Protein AF-A0A4R6GBK1-F1 (afdb_monomer_lite)

Structure (mmCIF, N/CA/C/O backbone):
data_AF-A0A4R6GBK1-F1
#
_entry.id   AF-A0A4R6GBK1-F1
#
loop_
_atom_site.group_PDB
_atom_site.id
_atom_site.type_symbol
_atom_site.label_atom_id
_atom_site.label_alt_id
_atom_site.label_comp_id
_atom_site.label_asym_id
_atom_site.label_entity_id
_atom_site.label_seq_id
_atom_site.pdbx_PDB_ins_code
_atom_site.Cartn_x
_atom_site.Cartn_y
_atom_site.Cartn_z
_atom_site.occupancy
_atom_site.B_iso_or_equiv
_atom_site.auth_seq_id
_atom_site.auth_comp_id
_atom_site.auth_asym_id
_atom_site.auth_atom_id
_atom_site.pdbx_PDB_model_num
ATOM 1 N N . MET A 1 1 ? 28.448 9.372 -4.256 1.00 44.72 1 MET A N 1
ATOM 2 C CA . MET A 1 1 ? 27.274 8.531 -4.580 1.00 44.72 1 MET A CA 1
ATOM 3 C C . MET A 1 1 ? 26.483 9.246 -5.662 1.00 44.72 1 MET A C 1
ATOM 5 O O . MET A 1 1 ? 26.195 10.418 -5.476 1.00 44.72 1 MET A O 1
ATOM 9 N N . SER A 1 2 ? 26.206 8.599 -6.796 1.00 53.44 2 SER A N 1
ATOM 10 C CA . SER A 1 2 ? 25.347 9.173 -7.843 1.00 53.44 2 SER A CA 1
ATOM 11 C C . SER A 1 2 ? 23.887 8.947 -7.447 1.00 53.44 2 SER A C 1
ATOM 13 O O . SER A 1 2 ? 23.497 7.805 -7.201 1.00 53.44 2 SER A O 1
ATOM 15 N N . PHE A 1 3 ? 23.102 10.020 -7.334 1.00 64.06 3 PHE A N 1
ATOM 16 C CA . PHE A 1 3 ? 21.658 9.932 -7.127 1.00 64.06 3 PHE A CA 1
ATOM 17 C C . PHE A 1 3 ? 20.997 9.769 -8.495 1.00 64.06 3 PHE A C 1
ATOM 19 O O . PHE A 1 3 ? 21.011 10.711 -9.285 1.00 64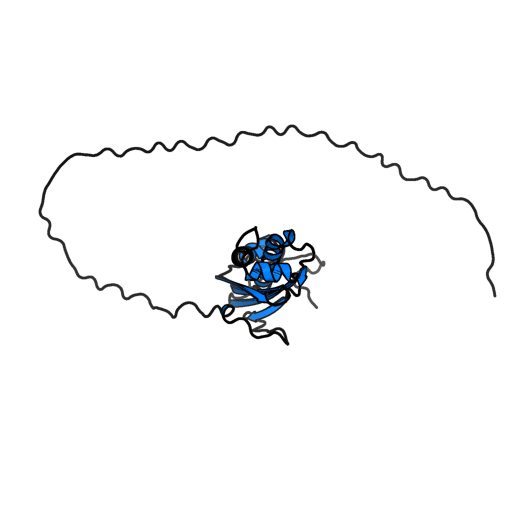.06 3 PHE A O 1
ATOM 26 N N . PRO A 1 4 ? 20.418 8.602 -8.815 1.00 66.44 4 PRO A N 1
ATOM 27 C CA . PRO A 1 4 ? 19.969 8.324 -10.176 1.00 66.44 4 PRO A CA 1
ATOM 28 C C . PRO A 1 4 ? 18.814 9.240 -10.620 1.00 66.44 4 PRO A C 1
ATOM 30 O O . PRO A 1 4 ? 18.644 9.464 -11.815 1.00 66.44 4 PRO A O 1
ATOM 33 N N . HIS A 1 5 ? 18.072 9.820 -9.673 1.00 73.00 5 HIS A N 1
ATOM 34 C CA . HIS A 1 5 ? 16.973 10.753 -9.934 1.00 73.00 5 HIS A CA 1
ATOM 35 C C . HIS A 1 5 ? 17.392 12.219 -10.067 1.00 73.00 5 HIS A C 1
ATOM 37 O O . HIS A 1 5 ? 16.520 13.067 -10.222 1.00 73.00 5 HIS A O 1
ATOM 43 N N . LEU A 1 6 ? 18.689 12.530 -10.011 1.00 72.94 6 LEU A N 1
ATOM 44 C CA . LEU A 1 6 ? 19.205 13.869 -10.281 1.00 72.94 6 LEU A CA 1
ATOM 45 C C . LEU A 1 6 ? 20.001 13.870 -11.594 1.00 72.94 6 LEU A C 1
ATOM 47 O O . LEU A 1 6 ? 20.642 12.874 -11.953 1.00 72.94 6 LEU A O 1
ATOM 51 N N . ASP A 1 7 ? 19.913 14.957 -12.353 1.00 74.75 7 ASP A N 1
ATOM 52 C CA . ASP A 1 7 ? 20.865 15.257 -13.424 1.00 74.75 7 ASP A CA 1
ATOM 53 C C . ASP A 1 7 ? 22.148 15.897 -12.864 1.00 74.75 7 ASP A C 1
ATOM 55 O O . ASP A 1 7 ? 22.260 16.163 -11.664 1.00 74.75 7 ASP A O 1
ATOM 59 N N . ASP A 1 8 ? 23.120 16.158 -13.739 1.00 76.81 8 ASP A N 1
ATOM 60 C CA . ASP A 1 8 ? 24.415 16.743 -13.362 1.00 76.81 8 ASP A CA 1
ATOM 61 C C . ASP A 1 8 ? 24.294 18.187 -12.832 1.00 76.81 8 ASP A C 1
ATOM 63 O O . ASP A 1 8 ? 25.230 18.713 -12.234 1.00 76.81 8 ASP A O 1
ATOM 67 N N . SER A 1 9 ? 23.128 18.820 -13.010 1.00 80.31 9 SER A N 1
ATOM 68 C CA . SER A 1 9 ? 22.777 20.130 -12.454 1.00 80.31 9 SER A CA 1
ATOM 69 C C . SER A 1 9 ? 21.932 20.051 -11.175 1.00 80.31 9 SER A C 1
ATOM 71 O O . SER A 1 9 ? 21.528 21.084 -10.643 1.00 80.31 9 SER A O 1
ATOM 73 N N . GLY A 1 10 ? 21.661 18.842 -10.667 1.00 81.56 10 GLY A N 1
ATOM 74 C CA . GLY A 1 10 ? 20.855 18.608 -9.469 1.00 81.56 10 GLY A CA 1
ATOM 75 C C . GLY A 1 10 ? 19.342 18.687 -9.689 1.00 81.56 10 GLY A C 1
ATOM 76 O O . GLY A 1 10 ? 18.598 18.758 -8.711 1.00 81.56 10 GLY A O 1
ATOM 77 N N . ARG A 1 11 ? 18.853 18.678 -10.937 1.00 84.94 11 ARG A N 1
ATOM 78 C CA . ARG A 1 11 ? 17.410 18.679 -11.229 1.00 84.94 11 ARG A CA 1
ATOM 79 C C . ARG A 1 11 ? 16.841 17.270 -11.214 1.00 84.94 11 ARG A C 1
ATOM 81 O O . ARG A 1 11 ? 17.488 16.321 -11.649 1.00 84.94 11 ARG A O 1
ATOM 88 N N . ALA A 1 12 ? 15.597 17.154 -10.756 1.00 87.38 12 ALA A N 1
ATOM 89 C CA . ALA A 1 12 ? 14.859 15.901 -10.768 1.00 87.38 12 ALA A CA 1
ATOM 90 C C . ALA A 1 12 ? 14.690 15.368 -12.198 1.00 87.38 12 ALA A C 1
ATOM 92 O O . ALA A 1 12 ? 14.247 16.086 -13.093 1.00 87.38 12 ALA A O 1
ATOM 93 N N . ARG A 1 13 ? 14.991 14.085 -12.393 1.00 89.38 13 ARG A N 1
ATOM 94 C CA . ARG A 1 13 ? 14.739 13.363 -13.639 1.00 89.38 13 ARG A CA 1
ATOM 95 C C . ARG A 1 13 ? 14.280 11.938 -13.367 1.00 89.38 13 ARG A C 1
ATOM 97 O O . ARG A 1 13 ? 14.702 11.289 -12.406 1.00 89.38 13 ARG A O 1
ATOM 104 N N . MET A 1 14 ? 13.451 11.419 -14.262 1.00 91.81 14 MET A N 1
ATOM 105 C CA . MET A 1 14 ? 13.179 9.988 -14.321 1.00 91.81 14 MET A CA 1
ATOM 106 C C . MET A 1 14 ? 14.389 9.280 -14.949 1.00 91.81 14 MET A C 1
ATOM 108 O O . MET A 1 14 ? 14.980 9.760 -15.917 1.00 91.81 14 MET A O 1
ATOM 112 N N . VAL A 1 15 ? 14.800 8.151 -14.375 1.00 91.31 15 VAL A N 1
ATOM 113 C CA . VAL A 1 15 ? 15.958 7.387 -14.864 1.00 91.31 15 VAL A CA 1
ATOM 114 C C . VAL A 1 15 ? 15.607 6.736 -16.198 1.00 91.31 15 VAL A C 1
ATOM 116 O O . VAL A 1 15 ? 14.636 5.989 -16.256 1.00 91.31 15 VAL A O 1
ATOM 119 N N . ASP A 1 16 ? 16.407 6.923 -17.248 1.00 91.75 16 ASP A N 1
ATOM 120 C CA . ASP A 1 16 ? 16.227 6.143 -18.476 1.00 91.75 16 ASP A CA 1
ATOM 121 C C . ASP A 1 16 ? 16.592 4.668 -18.229 1.00 91.75 16 ASP A C 1
ATOM 123 O O . ASP A 1 16 ? 17.696 4.328 -17.788 1.00 91.75 16 ASP A O 1
ATOM 127 N N . VAL A 1 17 ? 15.631 3.781 -18.477 1.00 93.69 17 VAL A N 1
ATOM 128 C CA . VAL A 1 17 ? 15.772 2.330 -18.322 1.00 93.69 17 VAL A CA 1
ATOM 129 C C . VAL A 1 17 ? 15.699 1.581 -19.651 1.00 93.69 17 VAL A C 1
ATOM 131 O O . VAL A 1 17 ? 15.746 0.355 -19.629 1.00 93.69 17 VAL A O 1
ATOM 134 N N . THR A 1 18 ? 15.648 2.277 -20.791 1.00 94.12 18 THR A N 1
ATOM 135 C CA . THR A 1 18 ? 15.418 1.708 -22.134 1.00 94.12 18 THR A CA 1
ATOM 136 C C . THR A 1 18 ? 16.373 0.563 -22.469 1.00 94.12 18 THR A C 1
ATOM 138 O O . THR A 1 18 ? 15.939 -0.490 -22.932 1.00 94.12 18 THR A O 1
ATOM 141 N N . ALA A 1 19 ? 17.664 0.725 -22.163 1.00 93.81 19 ALA A N 1
ATOM 142 C CA . ALA A 1 19 ? 18.698 -0.274 -22.442 1.00 93.81 19 ALA A CA 1
ATOM 143 C C . ALA A 1 19 ? 18.699 -1.479 -21.478 1.00 93.81 19 ALA A C 1
ATOM 145 O O . ALA A 1 19 ? 19.463 -2.425 -21.673 1.00 93.81 19 ALA A O 1
ATOM 146 N N . LYS A 1 20 ? 17.891 -1.464 -20.406 1.00 92.25 20 LYS A N 1
ATOM 147 C CA . LYS A 1 20 ? 17.802 -2.594 -19.471 1.00 92.25 20 LYS A CA 1
ATOM 148 C C . LYS A 1 20 ? 16.860 -3.659 -20.049 1.00 92.25 20 LYS A C 1
ATOM 150 O O . LYS A 1 20 ? 15.758 -3.309 -20.472 1.00 92.25 20 LYS A O 1
ATOM 155 N N . PRO A 1 21 ? 17.230 -4.951 -20.027 1.00 92.81 21 PRO A N 1
ATOM 156 C CA . PRO A 1 21 ? 16.313 -6.010 -20.432 1.00 92.81 21 PRO A CA 1
ATOM 157 C C . PRO A 1 21 ? 15.156 -6.145 -19.420 1.00 92.81 21 PRO A C 1
ATOM 159 O O . PRO A 1 21 ? 15.394 -6.020 -18.209 1.00 92.81 21 PRO A O 1
ATOM 162 N N . PRO A 1 22 ? 13.918 -6.414 -19.878 1.00 95.31 22 PRO A N 1
ATOM 163 C CA . PRO A 1 22 ? 12.822 -6.807 -18.999 1.00 95.31 22 PRO A CA 1
ATOM 164 C C . PRO A 1 22 ? 13.136 -8.117 -18.273 1.00 95.31 22 PRO A C 1
ATOM 166 O O . PRO A 1 22 ? 13.664 -9.054 -18.870 1.00 95.31 22 PRO A O 1
ATOM 169 N N . THR A 1 23 ? 12.801 -8.195 -16.988 1.00 95.44 23 THR A N 1
ATOM 170 C CA . THR A 1 23 ? 12.941 -9.411 -16.176 1.00 95.44 23 THR A CA 1
ATOM 171 C C . THR A 1 23 ? 11.768 -9.548 -15.216 1.00 95.44 23 THR A C 1
ATOM 173 O O . THR A 1 23 ? 11.139 -8.551 -14.858 1.00 95.44 23 THR A O 1
ATOM 176 N N . VAL A 1 24 ? 11.477 -10.777 -14.773 1.00 95.75 24 VAL A N 1
ATOM 177 C CA . VAL A 1 24 ? 10.511 -11.004 -13.689 1.00 95.75 24 VAL A CA 1
ATOM 178 C C . VAL A 1 24 ? 11.039 -10.362 -12.414 1.00 95.75 24 VAL A C 1
ATOM 180 O O . VAL A 1 24 ? 12.200 -10.558 -12.042 1.00 95.75 24 VAL A O 1
ATOM 183 N N . ARG A 1 25 ? 10.183 -9.579 -11.762 1.00 96.19 25 ARG A N 1
ATOM 184 C CA . ARG A 1 25 ? 10.499 -8.841 -10.541 1.00 96.19 25 ARG A CA 1
ATOM 185 C C . ARG A 1 25 ? 9.361 -8.960 -9.552 1.00 96.19 25 ARG A C 1
ATOM 187 O O . ARG A 1 25 ? 8.196 -9.054 -9.947 1.00 96.19 25 ARG A O 1
ATOM 194 N N . ALA A 1 26 ? 9.713 -8.933 -8.277 1.00 96.44 26 ALA A N 1
ATOM 195 C CA . ALA A 1 26 ? 8.757 -8.904 -7.187 1.00 96.44 26 ALA A CA 1
ATOM 196 C C . ALA A 1 26 ? 9.244 -7.968 -6.083 1.00 96.44 26 ALA A C 1
ATOM 198 O O . ALA A 1 26 ? 10.449 -7.825 -5.875 1.00 96.44 26 ALA A O 1
ATOM 199 N N . ALA A 1 27 ? 8.312 -7.362 -5.362 1.00 96.75 27 ALA A N 1
ATOM 200 C CA . ALA A 1 27 ? 8.593 -6.649 -4.126 1.00 96.75 27 ALA A CA 1
ATOM 201 C C . ALA A 1 27 ? 7.497 -6.944 -3.107 1.00 96.75 27 ALA A C 1
ATOM 203 O O . ALA A 1 27 ? 6.325 -7.020 -3.469 1.00 96.75 27 ALA A O 1
ATOM 204 N N . THR A 1 28 ? 7.893 -7.101 -1.846 1.00 97.25 28 THR A N 1
ATOM 205 C CA . THR A 1 28 ? 6.986 -7.253 -0.707 1.00 97.25 28 THR A CA 1
ATOM 206 C C . THR A 1 28 ? 7.211 -6.110 0.269 1.00 97.25 28 THR A C 1
ATOM 208 O O . THR A 1 28 ? 8.356 -5.778 0.594 1.00 97.25 28 THR A O 1
ATOM 211 N N . ALA A 1 29 ? 6.121 -5.506 0.725 1.00 98.06 29 ALA A N 1
ATOM 212 C CA . ALA A 1 29 ? 6.109 -4.468 1.740 1.00 98.06 29 ALA A CA 1
ATOM 213 C C . ALA A 1 29 ? 5.198 -4.867 2.901 1.00 98.06 29 ALA A C 1
ATOM 215 O O . ALA A 1 29 ? 4.212 -5.574 2.708 1.00 98.06 29 ALA A O 1
ATOM 216 N N . ARG A 1 30 ? 5.513 -4.364 4.095 1.00 98.19 30 ARG A N 1
ATOM 217 C CA . ARG A 1 30 ? 4.683 -4.493 5.294 1.00 98.19 30 ARG A CA 1
ATOM 218 C C . ARG A 1 30 ? 4.388 -3.143 5.909 1.00 98.19 30 ARG A C 1
ATOM 220 O O . ARG A 1 30 ? 5.179 -2.213 5.760 1.00 98.19 30 ARG A O 1
ATOM 227 N N . GLY A 1 31 ? 3.283 -3.068 6.634 1.00 98.25 31 GLY A N 1
ATOM 228 C CA . GLY A 1 31 ? 2.894 -1.930 7.455 1.00 98.25 31 GLY A CA 1
ATOM 229 C C . GLY A 1 31 ? 1.981 -2.374 8.588 1.00 98.25 31 GLY A C 1
ATOM 230 O O . GLY A 1 31 ? 1.543 -3.523 8.636 1.00 98.25 31 GLY A O 1
ATOM 231 N N . PHE A 1 32 ? 1.714 -1.461 9.510 1.00 98.69 32 PHE A N 1
ATOM 232 C CA . PHE A 1 32 ? 0.847 -1.712 10.649 1.00 98.69 32 PHE A CA 1
ATOM 233 C C . PHE A 1 32 ? -0.089 -0.528 10.868 1.00 98.69 32 PHE A C 1
ATOM 235 O O . PHE A 1 32 ? 0.319 0.621 10.706 1.00 98.69 32 PHE A O 1
ATOM 242 N N . VAL A 1 33 ? -1.335 -0.798 11.243 1.00 98.75 33 VAL A N 1
ATOM 243 C CA . VAL A 1 33 ? -2.278 0.228 11.695 1.00 98.75 33 VAL A CA 1
ATOM 244 C C . VAL A 1 33 ? -2.555 -0.002 13.168 1.00 98.75 33 VAL A C 1
ATOM 246 O O . VAL A 1 33 ? -3.178 -0.997 13.528 1.00 98.75 33 VAL A O 1
ATOM 249 N N . ARG A 1 34 ? -2.078 0.912 14.014 1.00 98.69 34 ARG A N 1
ATOM 250 C CA . ARG A 1 34 ? -2.290 0.892 15.461 1.00 98.69 34 ARG A CA 1
ATOM 251 C C . ARG A 1 34 ? -3.710 1.313 15.772 1.00 98.69 34 ARG A C 1
ATOM 253 O O . ARG A 1 34 ? -4.133 2.391 15.364 1.00 98.69 34 ARG A O 1
ATOM 260 N N . CYS A 1 35 ? -4.406 0.481 16.534 1.00 97.94 35 CYS A N 1
ATOM 261 C CA . CYS A 1 35 ? -5.796 0.696 16.912 1.00 97.94 35 CYS A CA 1
ATOM 262 C C . CYS A 1 35 ? -5.974 0.531 18.424 1.00 97.94 35 CYS A C 1
ATOM 264 O O . CYS A 1 35 ? -5.258 -0.249 19.060 1.00 97.94 35 CYS A O 1
ATOM 266 N N . SER A 1 36 ? -6.968 1.216 18.991 1.00 97.94 36 SER A N 1
ATOM 267 C CA . SER A 1 36 ? -7.425 0.943 20.353 1.00 97.94 36 SER A CA 1
ATOM 268 C C . SER A 1 36 ? -7.989 -0.485 20.497 1.00 97.94 36 SER A C 1
ATOM 270 O O . SER A 1 36 ? -8.426 -1.082 19.505 1.00 97.94 36 SER A O 1
ATOM 272 N N . PRO A 1 37 ? -8.034 -1.043 21.724 1.00 97.81 37 PRO A N 1
ATOM 273 C CA . PRO A 1 37 ? -8.677 -2.333 21.980 1.00 97.81 37 PRO A CA 1
ATOM 274 C C . PRO A 1 37 ? -10.131 -2.399 21.492 1.00 97.81 37 PRO A C 1
ATOM 276 O O . PRO A 1 37 ? -10.535 -3.422 20.947 1.00 97.81 37 PRO A O 1
ATOM 279 N N . ASP A 1 38 ? -10.882 -1.302 21.611 1.00 97.44 38 ASP A N 1
ATOM 280 C CA . ASP A 1 38 ? -12.280 -1.224 21.167 1.00 97.44 38 ASP A CA 1
ATOM 281 C C . ASP A 1 38 ? -12.403 -1.349 19.644 1.00 97.44 38 ASP A C 1
ATOM 283 O O . ASP A 1 38 ? -13.270 -2.063 19.142 1.00 97.44 38 ASP A O 1
ATOM 287 N N . VAL A 1 39 ? -11.501 -0.710 18.890 1.00 98.06 39 VAL A N 1
ATOM 288 C CA . VAL A 1 39 ? -11.448 -0.864 17.430 1.00 98.06 39 VAL A CA 1
ATOM 289 C C . VAL A 1 39 ? -11.042 -2.285 17.050 1.00 98.06 39 VAL A C 1
ATOM 291 O O . VAL A 1 39 ? -11.633 -2.858 16.140 1.00 98.06 39 VAL A O 1
ATOM 294 N N . VAL A 1 40 ? -10.067 -2.880 17.744 1.00 98.44 40 VAL A N 1
ATOM 295 C CA . VAL A 1 40 ? -9.657 -4.274 17.501 1.00 98.44 40 VAL A CA 1
ATOM 296 C C . VAL A 1 40 ? -10.818 -5.241 17.753 1.00 98.44 40 VAL A C 1
ATOM 298 O O . VAL A 1 40 ? -11.050 -6.126 16.930 1.00 98.44 40 VAL A O 1
ATOM 301 N N . ALA A 1 41 ? -11.572 -5.058 18.840 1.00 98.19 41 ALA A N 1
ATOM 302 C CA . ALA A 1 41 ? -12.767 -5.849 19.128 1.00 98.19 41 ALA A CA 1
ATOM 303 C C . ALA A 1 41 ? -13.819 -5.681 18.023 1.00 98.19 41 ALA A C 1
ATOM 305 O O . ALA A 1 41 ? -14.266 -6.666 17.443 1.00 98.19 41 ALA A O 1
ATOM 306 N N . ALA A 1 42 ? -14.122 -4.440 17.633 1.00 98.06 42 ALA A N 1
ATOM 307 C CA . ALA A 1 42 ? -15.101 -4.174 16.585 1.00 98.06 42 ALA A CA 1
ATOM 308 C C . ALA A 1 42 ? -14.698 -4.741 15.210 1.00 98.06 42 ALA A C 1
ATOM 310 O O . ALA A 1 42 ? -15.554 -5.193 14.448 1.00 98.06 42 ALA A O 1
ATOM 311 N N . LEU A 1 43 ? -13.399 -4.750 14.890 1.00 98.06 43 LEU A N 1
ATOM 312 C CA . LEU A 1 43 ? -12.866 -5.384 13.682 1.00 98.06 43 LEU A CA 1
ATOM 313 C C . LEU A 1 43 ? -13.030 -6.909 13.713 1.00 98.06 43 LEU A C 1
ATOM 315 O O . LEU A 1 43 ? -13.414 -7.488 12.700 1.00 98.06 43 LEU A O 1
ATOM 319 N N . ARG A 1 44 ? -12.752 -7.554 14.855 1.00 98.06 44 ARG A N 1
ATOM 320 C CA . ARG A 1 44 ? -12.908 -9.010 15.034 1.00 98.06 44 ARG A CA 1
ATOM 321 C C . ARG A 1 44 ? -14.370 -9.441 14.969 1.00 98.06 44 ARG A C 1
ATOM 323 O O . ARG A 1 44 ? -14.674 -10.453 14.345 1.00 98.06 44 ARG A O 1
ATOM 330 N N . ASP A 1 45 ? -15.253 -8.646 15.561 1.00 97.38 45 ASP A N 1
ATOM 331 C CA . ASP A 1 45 ? -16.684 -8.943 15.649 1.00 97.38 45 ASP A CA 1
ATOM 332 C C . ASP A 1 45 ? -17.463 -8.510 14.394 1.00 97.38 45 ASP A C 1
ATOM 334 O O . ASP A 1 45 ? -18.649 -8.810 14.262 1.00 97.38 45 ASP A O 1
ATOM 338 N N . GLY A 1 46 ? -16.824 -7.783 13.469 1.00 96.25 46 GLY A N 1
ATOM 339 C CA . GLY A 1 46 ? -17.470 -7.271 12.258 1.00 96.25 46 GLY A CA 1
ATOM 340 C C . GLY A 1 46 ? -18.524 -6.192 12.534 1.00 96.25 46 GLY A C 1
ATOM 341 O O . GLY A 1 46 ? -19.473 -6.045 11.768 1.00 96.25 46 GLY A O 1
ATOM 342 N N . THR A 1 47 ? -18.378 -5.435 13.624 1.00 97.19 47 THR A N 1
ATOM 343 C CA . THR A 1 47 ? -19.372 -4.449 14.094 1.00 97.19 47 THR A CA 1
ATOM 344 C C . THR A 1 47 ? -19.048 -3.008 13.694 1.00 97.19 47 THR A C 1
ATOM 346 O O . THR A 1 47 ? -19.743 -2.075 14.103 1.00 97.19 47 THR A O 1
ATOM 349 N N . ILE A 1 48 ? -18.021 -2.794 12.863 1.00 97.50 48 ILE A N 1
ATOM 350 C CA . ILE A 1 48 ? -17.695 -1.471 12.320 1.00 97.50 48 ILE A CA 1
ATOM 351 C C . ILE A 1 48 ? -18.873 -0.954 11.466 1.00 97.50 48 ILE A C 1
ATOM 353 O O . ILE A 1 48 ? -19.215 -1.581 10.462 1.00 97.50 48 ILE A O 1
ATOM 357 N N . PRO A 1 49 ? -19.462 0.223 11.773 1.00 94.94 49 PRO A N 1
ATOM 358 C CA . PRO A 1 49 ? -20.669 0.709 11.088 1.00 94.94 49 PRO A CA 1
ATOM 359 C C . PRO A 1 49 ? -20.521 0.916 9.577 1.00 94.94 49 PRO A C 1
ATOM 361 O O . PRO A 1 49 ? -21.507 0.917 8.847 1.00 94.94 49 PRO A O 1
ATOM 364 N N . LYS A 1 50 ? -19.288 1.121 9.102 1.00 94.94 50 LYS A N 1
ATOM 365 C CA . LYS A 1 50 ? -18.986 1.332 7.682 1.00 94.94 50 LYS A CA 1
ATOM 366 C C . LYS A 1 50 ? -18.910 0.037 6.864 1.00 94.94 50 LYS A C 1
ATOM 368 O O . LYS A 1 50 ? -18.752 0.118 5.650 1.00 94.94 50 LYS A O 1
ATOM 373 N N . GLY A 1 51 ? -19.033 -1.128 7.501 1.00 95.94 51 GLY A N 1
ATOM 374 C CA . GLY A 1 51 ? -19.001 -2.435 6.849 1.00 95.94 51 GLY A CA 1
ATOM 375 C C . GLY A 1 51 ? -17.638 -3.122 6.927 1.00 95.94 51 GLY A C 1
ATOM 376 O O . GLY A 1 51 ? -16.849 -2.869 7.838 1.00 95.94 51 GLY A O 1
ATOM 377 N N . ASP A 1 52 ? -17.376 -4.013 5.968 1.00 97.69 52 ASP A N 1
ATOM 378 C CA . ASP A 1 52 ? -16.184 -4.866 5.953 1.00 97.69 52 ASP A CA 1
ATOM 379 C C . ASP A 1 52 ? -14.906 -4.060 5.670 1.00 97.69 52 ASP A C 1
ATOM 381 O O . ASP A 1 52 ? -14.561 -3.738 4.528 1.00 97.69 52 ASP A O 1
ATOM 385 N N . VAL A 1 53 ? -14.188 -3.739 6.746 1.00 98.06 53 VAL A N 1
ATOM 386 C CA . VAL A 1 53 ? -12.950 -2.957 6.706 1.00 98.06 53 VAL A CA 1
ATOM 387 C C . VAL A 1 53 ? -11.849 -3.671 5.927 1.00 98.06 53 VAL A C 1
ATOM 389 O O . VAL A 1 53 ? -11.142 -3.036 5.144 1.00 98.06 53 VAL A O 1
ATOM 392 N N . LEU A 1 54 ? -11.693 -4.981 6.125 1.00 98.31 54 LEU A N 1
ATOM 393 C CA . LEU A 1 54 ? -10.583 -5.751 5.565 1.00 98.31 54 LEU A CA 1
ATOM 394 C C . LEU A 1 54 ? -10.770 -5.933 4.059 1.00 98.31 54 LEU A C 1
ATOM 396 O O . LEU A 1 54 ? -9.808 -5.783 3.303 1.00 98.31 54 LEU A O 1
ATOM 400 N N . ALA A 1 55 ? -11.996 -6.211 3.611 1.00 98.25 55 ALA A N 1
ATOM 401 C CA . ALA A 1 55 ? -12.305 -6.314 2.190 1.00 98.25 55 ALA A CA 1
ATOM 402 C C . ALA A 1 55 ? -12.099 -4.974 1.470 1.00 98.25 55 ALA A C 1
ATOM 404 O O . ALA A 1 55 ? -11.412 -4.924 0.447 1.00 98.25 55 ALA A O 1
ATOM 405 N N . VAL A 1 56 ? -12.628 -3.874 2.022 1.00 98.50 56 VAL A N 1
ATOM 406 C CA . VAL A 1 56 ? -12.468 -2.532 1.434 1.00 98.50 56 VAL A CA 1
ATOM 407 C C . VAL A 1 56 ? -10.992 -2.136 1.364 1.00 98.50 56 VAL A C 1
ATOM 409 O O . VAL A 1 56 ? -10.517 -1.720 0.304 1.00 98.50 56 VAL A O 1
ATOM 412 N N . ALA A 1 57 ? -10.243 -2.313 2.455 1.00 98.69 57 ALA A N 1
ATOM 413 C CA . ALA A 1 57 ? -8.830 -1.955 2.508 1.00 98.69 57 ALA A CA 1
ATOM 414 C C . ALA A 1 57 ? -7.977 -2.779 1.531 1.00 98.69 57 ALA A C 1
ATOM 416 O O . ALA A 1 57 ? -7.115 -2.226 0.847 1.00 98.69 57 ALA A O 1
ATOM 417 N N . ARG A 1 58 ? -8.265 -4.078 1.388 1.00 98.69 58 ARG A N 1
ATOM 418 C CA . ARG A 1 58 ? -7.595 -4.960 0.422 1.00 98.69 58 ARG A CA 1
ATOM 419 C C . ARG A 1 58 ? -7.769 -4.479 -1.014 1.00 98.69 58 ARG A C 1
ATOM 421 O O . ARG A 1 58 ? -6.795 -4.365 -1.759 1.00 98.69 58 ARG A O 1
ATOM 428 N N . ILE A 1 59 ? -9.004 -4.164 -1.404 1.00 98.69 59 ILE A N 1
ATOM 429 C CA . ILE A 1 59 ? -9.297 -3.651 -2.745 1.00 98.69 59 ILE A CA 1
ATOM 430 C C . ILE A 1 59 ? -8.640 -2.283 -2.960 1.00 98.69 59 ILE A C 1
ATOM 432 O O . ILE A 1 59 ? -8.103 -2.033 -4.042 1.00 98.69 59 ILE A O 1
ATOM 436 N N . ALA A 1 60 ? -8.620 -1.417 -1.943 1.00 98.81 60 ALA A N 1
ATOM 437 C CA . ALA A 1 60 ? -7.927 -0.133 -2.009 1.00 98.81 60 ALA A CA 1
ATOM 438 C C . ALA A 1 60 ? -6.422 -0.307 -2.282 1.00 98.81 60 ALA A C 1
ATOM 440 O O . ALA A 1 60 ? -5.897 0.328 -3.197 1.00 98.81 60 ALA A O 1
ATOM 441 N N . GLY A 1 61 ? -5.746 -1.221 -1.579 1.00 98.81 61 GLY A N 1
ATOM 442 C CA . GLY A 1 61 ? -4.333 -1.533 -1.812 1.00 98.81 61 GLY A CA 1
ATOM 443 C C . GLY A 1 61 ? -4.038 -2.060 -3.217 1.00 98.81 61 GLY A C 1
ATOM 444 O O . GLY A 1 61 ? -3.111 -1.589 -3.877 1.00 98.81 61 GLY A O 1
ATOM 445 N N . ILE A 1 62 ? -4.860 -2.988 -3.718 1.00 98.69 62 ILE A N 1
ATOM 446 C CA . ILE A 1 62 ? -4.715 -3.542 -5.078 1.00 98.69 62 ILE A CA 1
ATOM 447 C C . ILE A 1 62 ? -4.907 -2.451 -6.140 1.00 98.69 62 ILE A C 1
ATOM 449 O O . ILE A 1 62 ? -4.194 -2.415 -7.145 1.00 98.69 62 ILE A O 1
ATOM 453 N N . GLN A 1 63 ? -5.870 -1.548 -5.944 1.00 98.69 63 GLN A N 1
ATOM 454 C CA . GLN A 1 63 ? -6.057 -0.409 -6.842 1.00 98.69 63 GLN A CA 1
ATOM 455 C C . GLN A 1 63 ? -4.873 0.555 -6.787 1.00 98.69 63 GLN A C 1
ATOM 457 O O . GLN A 1 63 ? -4.414 1.005 -7.836 1.00 98.69 63 GLN A O 1
ATOM 462 N N . ALA A 1 64 ? -4.354 0.823 -5.592 1.00 98.69 64 ALA A N 1
ATOM 463 C CA . ALA A 1 64 ? -3.240 1.732 -5.382 1.00 98.69 64 ALA A CA 1
ATOM 464 C C . ALA A 1 64 ? -1.950 1.258 -6.060 1.00 98.69 64 ALA A C 1
ATOM 466 O O . ALA A 1 64 ? -1.289 2.067 -6.703 1.00 98.69 64 ALA A O 1
ATOM 467 N N . ALA A 1 65 ? -1.643 -0.044 -6.017 1.00 98.44 65 ALA A N 1
ATOM 468 C CA . ALA A 1 65 ? -0.495 -0.617 -6.728 1.00 98.44 65 ALA A CA 1
ATOM 469 C C . ALA A 1 65 ? -0.516 -0.294 -8.234 1.00 98.44 65 ALA A C 1
ATOM 471 O O . ALA A 1 65 ? 0.511 -0.020 -8.838 1.00 98.44 65 ALA A O 1
ATOM 472 N N . LYS A 1 66 ? -1.702 -0.286 -8.856 1.00 98.12 66 LYS A N 1
ATOM 473 C CA . LYS A 1 66 ? -1.866 0.024 -10.290 1.00 98.12 66 LYS A CA 1
ATOM 474 C C . LYS A 1 66 ? -1.804 1.523 -10.599 1.00 98.12 66 LYS A C 1
ATOM 476 O O . LYS A 1 66 ? -1.731 1.899 -11.763 1.00 98.12 66 LYS A O 1
ATOM 481 N N . ARG A 1 67 ? -1.896 2.367 -9.570 1.00 98.25 67 ARG A N 1
ATOM 482 C CA . ARG A 1 67 ? -1.950 3.834 -9.652 1.00 98.25 67 ARG A CA 1
ATOM 483 C C . ARG A 1 67 ? -0.675 4.498 -9.141 1.00 98.25 67 ARG A C 1
ATOM 485 O O . ARG A 1 67 ? -0.588 5.717 -9.141 1.00 98.25 67 ARG A O 1
ATOM 492 N N . THR A 1 68 ? 0.328 3.724 -8.734 1.00 98.50 68 THR A N 1
ATOM 493 C CA . THR A 1 68 ? 1.623 4.233 -8.271 1.00 98.50 68 THR A CA 1
ATOM 494 C C . THR A 1 68 ? 2.260 5.289 -9.185 1.00 98.50 68 THR A C 1
ATOM 496 O O . THR A 1 68 ? 2.651 6.326 -8.643 1.00 98.50 68 THR A O 1
ATOM 499 N N . PRO A 1 69 ? 2.331 5.130 -10.524 1.00 97.44 69 PRO A N 1
ATOM 500 C CA . PRO A 1 69 ? 2.906 6.170 -11.383 1.00 97.44 69 PRO A CA 1
ATOM 501 C C . PRO A 1 69 ? 2.080 7.467 -11.431 1.00 97.44 69 PRO A C 1
ATOM 503 O O . PRO A 1 69 ? 2.640 8.523 -11.709 1.00 97.44 69 PRO A O 1
ATOM 506 N N . ASP A 1 70 ? 0.784 7.420 -11.10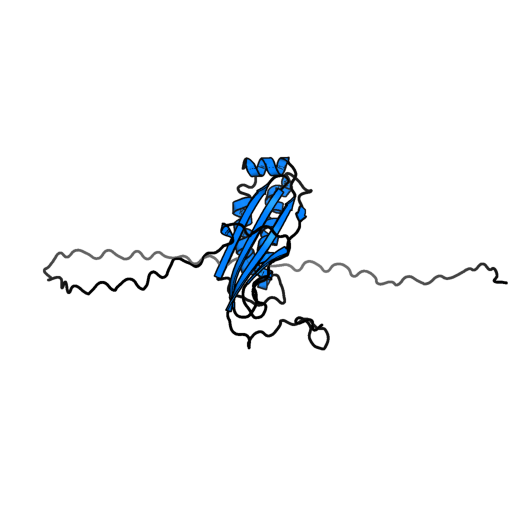1 1.00 97.69 70 ASP A N 1
ATOM 507 C CA . ASP A 1 70 ? -0.067 8.617 -11.006 1.00 97.69 70 ASP A CA 1
ATOM 508 C C . ASP A 1 70 ? 0.230 9.415 -9.717 1.00 97.69 70 ASP A C 1
ATOM 510 O O . ASP A 1 70 ? -0.049 10.611 -9.639 1.00 97.69 70 ASP A O 1
ATOM 514 N N . LEU A 1 71 ? 0.790 8.757 -8.692 1.00 97.50 71 LEU A N 1
ATOM 515 C CA . LEU A 1 71 ? 1.057 9.333 -7.368 1.00 97.50 71 LEU A CA 1
ATOM 516 C C . LEU A 1 71 ? 2.522 9.746 -7.174 1.00 97.50 71 LEU A C 1
ATOM 518 O O . LEU A 1 71 ? 2.803 10.690 -6.437 1.00 97.50 71 LEU A O 1
ATOM 522 N N . LEU A 1 72 ? 3.461 9.029 -7.797 1.00 96.44 72 LEU A N 1
ATOM 523 C CA . LEU A 1 72 ? 4.898 9.224 -7.618 1.00 96.44 72 LEU A CA 1
ATOM 524 C C . LEU A 1 72 ? 5.536 9.782 -8.899 1.00 96.44 72 LEU A C 1
ATOM 526 O O . LEU A 1 72 ? 5.791 9.015 -9.826 1.00 96.44 72 LEU A O 1
ATOM 530 N N . PRO A 1 73 ? 5.892 11.084 -8.946 1.00 94.12 73 PRO A N 1
ATOM 531 C CA . PRO A 1 73 ? 6.222 11.775 -10.199 1.00 94.12 73 PRO A CA 1
ATOM 532 C C . PRO A 1 73 ? 7.385 11.197 -11.017 1.00 94.12 73 PRO A C 1
ATOM 534 O O . PRO A 1 73 ? 7.476 11.436 -12.217 1.00 94.12 73 PRO A O 1
ATOM 537 N N . LEU A 1 74 ? 8.312 10.483 -10.371 1.00 95.00 74 LEU A N 1
ATOM 538 C CA . LEU A 1 74 ? 9.498 9.905 -11.015 1.00 95.00 74 LEU A CA 1
ATOM 539 C C . LEU A 1 74 ? 9.441 8.375 -11.123 1.00 95.00 74 LEU A C 1
ATOM 541 O O . LEU A 1 74 ? 10.431 7.770 -11.541 1.00 95.00 74 LEU A O 1
ATOM 545 N N . ALA A 1 75 ? 8.323 7.755 -10.734 1.00 95.56 75 ALA A N 1
ATOM 546 C CA . ALA A 1 75 ? 8.095 6.335 -10.952 1.00 95.56 75 ALA A CA 1
ATOM 547 C C . ALA A 1 75 ? 7.771 6.083 -12.426 1.00 95.56 75 ALA A C 1
ATOM 549 O O . ALA A 1 75 ? 7.022 6.828 -13.058 1.00 95.56 75 ALA A O 1
ATOM 550 N N . HIS A 1 76 ? 8.346 5.024 -12.985 1.00 96.44 76 HIS A N 1
ATOM 551 C CA . HIS A 1 76 ? 7.989 4.577 -14.324 1.00 96.44 76 HIS A CA 1
ATOM 552 C C . HIS A 1 76 ? 6.562 4.036 -14.336 1.00 96.44 76 HIS A C 1
ATOM 554 O O . HIS A 1 76 ? 6.105 3.442 -13.363 1.00 96.44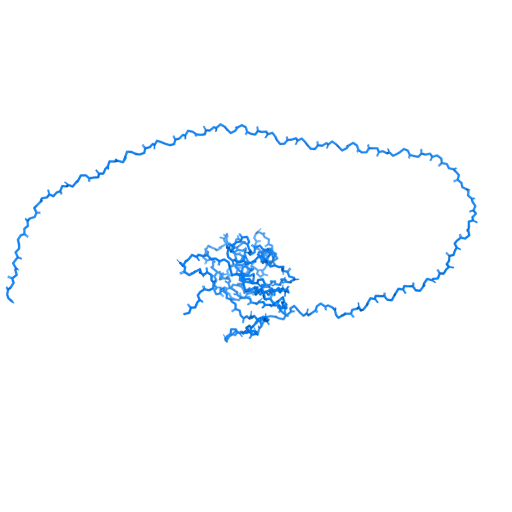 76 HIS A O 1
ATOM 560 N N . VAL A 1 77 ? 5.885 4.164 -15.475 1.00 96.25 77 VAL A N 1
ATOM 561 C CA . VAL A 1 77 ? 4.682 3.370 -15.735 1.00 96.25 77 VAL A CA 1
ATOM 562 C C . VAL A 1 77 ? 5.124 1.927 -15.970 1.00 96.25 77 VAL A C 1
ATOM 564 O O . VAL A 1 77 ? 5.860 1.657 -16.919 1.00 96.25 77 VAL A O 1
ATOM 567 N N . ILE A 1 78 ? 4.697 1.018 -15.094 1.00 93.69 78 ILE A N 1
ATOM 568 C CA . ILE A 1 78 ? 5.069 -0.402 -15.106 1.00 93.69 78 ILE A CA 1
ATOM 569 C C . ILE A 1 78 ? 3.795 -1.243 -15.171 1.00 93.69 78 ILE A C 1
ATOM 571 O O . ILE A 1 78 ? 2.804 -0.954 -14.496 1.00 93.69 78 ILE A O 1
ATOM 575 N N . GLY A 1 79 ? 3.818 -2.317 -15.961 1.00 94.12 79 GLY A N 1
ATOM 576 C CA . GLY A 1 79 ? 2.723 -3.286 -15.982 1.00 94.12 79 GLY A CA 1
ATOM 577 C C . GLY A 1 79 ? 2.670 -4.100 -14.687 1.00 94.12 79 GLY A C 1
ATOM 578 O O . GLY A 1 79 ? 3.526 -4.952 -14.456 1.00 94.12 79 GLY A O 1
ATOM 579 N N . VAL A 1 80 ? 1.659 -3.889 -13.841 1.00 96.88 80 VAL A N 1
ATOM 580 C CA . VAL A 1 80 ? 1.410 -4.758 -12.676 1.00 96.88 80 VAL A CA 1
ATOM 581 C C . VAL A 1 80 ? 0.755 -6.053 -13.154 1.00 96.88 80 VAL A C 1
ATOM 583 O O . VAL A 1 80 ? -0.373 -6.039 -13.640 1.00 96.88 80 VAL A O 1
ATOM 586 N N . HIS A 1 81 ? 1.458 -7.178 -13.011 1.00 96.88 81 HIS A N 1
ATOM 587 C CA . HIS A 1 81 ? 0.972 -8.497 -13.441 1.00 96.88 81 HIS A CA 1
ATOM 588 C C . HIS A 1 81 ? 0.363 -9.306 -12.293 1.00 96.88 81 HIS A C 1
ATOM 590 O O . HIS A 1 81 ? -0.466 -10.181 -12.520 1.00 96.88 81 HIS A O 1
ATOM 596 N N . GLY A 1 82 ? 0.758 -9.011 -11.056 1.00 96.81 82 GLY A N 1
ATOM 597 C CA . GLY A 1 82 ? 0.160 -9.592 -9.861 1.00 96.81 82 GLY A CA 1
ATOM 598 C C . GLY A 1 82 ? 0.281 -8.635 -8.687 1.00 96.81 82 GLY A C 1
ATOM 599 O O . GLY A 1 82 ? 1.318 -7.997 -8.518 1.00 96.81 82 GLY A O 1
ATOM 600 N N . ALA A 1 83 ? -0.776 -8.536 -7.889 1.00 97.44 83 ALA A N 1
ATOM 601 C CA . ALA A 1 83 ? -0.791 -7.788 -6.641 1.00 97.44 83 ALA A CA 1
ATOM 602 C C . ALA A 1 83 ? -1.641 -8.556 -5.627 1.00 97.44 83 ALA A C 1
ATOM 604 O O . ALA A 1 83 ? -2.830 -8.779 -5.858 1.00 97.44 83 ALA A O 1
ATOM 605 N N . VAL A 1 84 ? -1.021 -8.961 -4.523 1.00 97.31 84 VAL A N 1
ATOM 606 C CA . VAL A 1 84 ? -1.695 -9.545 -3.361 1.00 97.31 84 VAL A CA 1
ATOM 607 C C . VAL A 1 84 ? -1.533 -8.572 -2.214 1.00 97.31 84 VAL A C 1
ATOM 609 O O . VAL A 1 84 ? -0.449 -8.032 -2.010 1.00 97.31 84 VAL A O 1
ATOM 612 N N . VAL A 1 85 ? -2.622 -8.331 -1.500 1.00 98.25 85 VAL A N 1
ATOM 613 C CA . VAL A 1 85 ? -2.647 -7.535 -0.278 1.00 98.25 85 VAL A CA 1
ATOM 614 C C . VAL A 1 85 ? -3.361 -8.375 0.752 1.00 98.25 85 VAL A C 1
ATOM 616 O O . VAL A 1 85 ? -4.477 -8.818 0.487 1.00 98.25 85 VAL A O 1
ATOM 619 N N . ASP A 1 86 ? -2.744 -8.566 1.903 1.00 97.50 86 ASP A N 1
ATOM 620 C CA . ASP A 1 86 ? -3.288 -9.288 3.037 1.00 97.50 86 ASP A CA 1
ATOM 621 C C . ASP A 1 86 ? -3.343 -8.391 4.262 1.00 97.50 86 ASP A C 1
ATOM 623 O O . ASP A 1 86 ? -2.532 -7.479 4.434 1.00 97.50 86 ASP A O 1
ATOM 627 N N . LEU A 1 87 ? -4.335 -8.661 5.108 1.00 97.88 87 LEU A N 1
ATOM 628 C CA . LEU A 1 87 ? -4.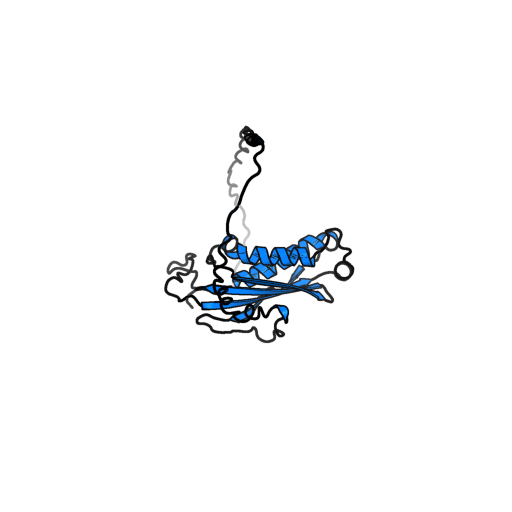548 -7.966 6.363 1.00 97.88 87 LEU A CA 1
ATOM 629 C C . LEU A 1 87 ? -4.880 -8.989 7.441 1.00 97.88 87 LEU A C 1
ATOM 631 O O . LEU A 1 87 ? -5.728 -9.858 7.218 1.00 97.88 87 LEU A O 1
ATOM 635 N N . VAL A 1 88 ? -4.257 -8.853 8.607 1.00 97.62 88 VAL A N 1
ATOM 636 C CA . VAL A 1 88 ? -4.529 -9.689 9.781 1.00 97.62 88 VAL A CA 1
ATOM 637 C C . VAL A 1 88 ? -4.796 -8.781 10.973 1.00 97.62 88 VAL A C 1
ATOM 639 O O . VAL A 1 88 ? -4.005 -7.892 11.281 1.00 97.62 88 VAL A O 1
ATOM 642 N N . VAL A 1 89 ? -5.922 -9.002 11.653 1.00 98.38 89 VAL A N 1
ATOM 643 C CA . VAL A 1 89 ? -6.235 -8.298 12.901 1.00 98.38 89 VAL A CA 1
ATOM 644 C C . VAL A 1 89 ? -5.506 -8.995 14.044 1.00 98.38 89 VAL A C 1
ATOM 646 O O . VAL A 1 89 ? -5.796 -10.148 14.366 1.00 98.38 89 VAL A O 1
ATOM 649 N N . VAL A 1 90 ? -4.580 -8.286 14.676 1.00 97.94 90 VAL A N 1
ATOM 650 C CA . VAL A 1 90 ? -3.781 -8.763 15.810 1.00 97.94 90 VAL A CA 1
ATOM 651 C C . VAL A 1 90 ? -4.080 -7.928 17.050 1.00 97.94 90 VAL A C 1
ATOM 653 O O . VAL A 1 90 ? -4.829 -6.948 17.007 1.00 97.94 90 VAL A O 1
ATOM 656 N N . ASP A 1 91 ? -3.506 -8.316 18.185 1.00 95.44 91 ASP A N 1
ATOM 657 C CA . ASP A 1 91 ? -3.590 -7.475 19.371 1.00 95.44 91 ASP A CA 1
ATOM 658 C C . ASP A 1 91 ? -2.886 -6.134 19.107 1.00 95.44 91 ASP A C 1
ATOM 660 O O . ASP A 1 91 ? -1.740 -6.066 18.663 1.00 95.44 91 ASP A O 1
ATOM 664 N N . GLY A 1 92 ? -3.616 -5.045 19.344 1.00 96.56 92 GLY A N 1
ATOM 665 C CA . GLY A 1 92 ? -3.143 -3.681 19.133 1.00 96.56 92 GLY A CA 1
ATOM 666 C C . GLY A 1 92 ? -3.298 -3.128 17.713 1.00 96.56 92 GLY A C 1
ATOM 667 O O . GLY A 1 92 ? -2.887 -1.986 17.505 1.00 96.56 92 GLY A O 1
ATOM 668 N N . GLY A 1 93 ? -3.861 -3.865 16.744 1.00 98.25 93 GLY A N 1
ATOM 669 C CA . GLY A 1 93 ? -4.106 -3.290 15.419 1.00 98.25 93 GLY A CA 1
ATOM 670 C C . GLY A 1 93 ? -4.253 -4.261 14.252 1.00 98.25 93 GLY A C 1
ATOM 671 O O . GLY A 1 93 ? -4.684 -5.402 14.404 1.00 98.25 93 GLY A O 1
ATOM 672 N N . VAL A 1 94 ? -3.912 -3.768 13.062 1.00 98.62 94 VAL A N 1
ATOM 673 C CA . VAL A 1 94 ? -3.986 -4.507 11.797 1.00 98.62 94 VAL A CA 1
ATOM 674 C C . VAL A 1 94 ? -2.605 -4.562 11.156 1.00 98.62 94 VAL A C 1
ATOM 676 O O . VAL A 1 94 ? -2.042 -3.528 10.794 1.00 98.62 94 VAL A O 1
ATOM 679 N N . GLU A 1 95 ? -2.068 -5.766 10.992 1.00 98.38 95 GLU A N 1
ATOM 680 C CA . GLU A 1 95 ? -0.887 -6.009 10.166 1.00 98.38 95 GLU A CA 1
ATOM 681 C C . GLU A 1 95 ? -1.288 -6.050 8.695 1.00 98.38 95 GLU A C 1
ATOM 683 O O . GLU A 1 95 ? -2.339 -6.588 8.345 1.00 98.38 95 GLU A O 1
ATOM 688 N N . ILE A 1 96 ? -0.446 -5.480 7.835 1.00 98.50 96 ILE A N 1
ATOM 689 C CA . ILE A 1 96 ? -0.657 -5.421 6.391 1.00 98.50 96 ILE A CA 1
ATOM 690 C C . ILE A 1 96 ? 0.598 -5.934 5.697 1.00 98.50 96 ILE A C 1
ATOM 692 O O . ILE A 1 96 ? 1.704 -5.476 5.994 1.00 98.50 96 ILE A O 1
ATOM 696 N N . GLU A 1 97 ? 0.416 -6.808 4.715 1.00 98.19 97 GLU A N 1
ATOM 697 C CA . GLU A 1 97 ? 1.462 -7.227 3.786 1.00 98.19 97 GLU A CA 1
ATOM 698 C C . GLU A 1 97 ? 0.961 -7.079 2.351 1.00 98.19 97 GLU A C 1
ATOM 700 O O . GLU A 1 97 ? -0.182 -7.412 2.047 1.00 98.19 97 GLU A O 1
ATOM 705 N N . ALA A 1 98 ? 1.807 -6.568 1.460 1.00 98.06 98 ALA A N 1
ATOM 706 C CA . ALA A 1 98 ? 1.510 -6.527 0.037 1.00 98.06 98 ALA A CA 1
ATOM 707 C C . ALA A 1 98 ? 2.693 -7.023 -0.787 1.00 98.06 98 ALA A C 1
ATOM 709 O O . ALA A 1 98 ? 3.813 -6.541 -0.608 1.00 98.06 98 ALA A O 1
ATOM 710 N N . THR A 1 99 ? 2.422 -7.912 -1.740 1.00 97.56 99 THR A N 1
ATOM 711 C CA . THR A 1 99 ? 3.398 -8.393 -2.723 1.00 97.56 99 THR A CA 1
ATOM 712 C C . THR A 1 99 ? 2.942 -8.039 -4.127 1.00 97.56 99 THR A C 1
ATOM 714 O O . THR A 1 99 ? 1.847 -8.406 -4.555 1.00 97.56 99 THR A O 1
ATOM 717 N N . VAL A 1 100 ? 3.810 -7.351 -4.868 1.00 97.81 100 VAL A N 1
ATOM 718 C CA . VAL A 1 100 ? 3.569 -6.930 -6.252 1.00 97.81 100 VAL A CA 1
ATOM 719 C C . VAL A 1 100 ? 4.578 -7.600 -7.175 1.00 97.81 100 VAL A C 1
ATOM 721 O O . VAL A 1 100 ? 5.753 -7.730 -6.828 1.00 97.81 100 VAL A O 1
ATOM 724 N N . ARG A 1 101 ? 4.124 -8.035 -8.356 1.00 96.81 101 ARG A N 1
ATOM 725 C CA . ARG A 1 101 ? 4.938 -8.694 -9.385 1.00 96.81 101 ARG A CA 1
ATOM 726 C C . ARG A 1 101 ? 4.748 -8.063 -10.757 1.00 96.81 101 ARG A C 1
ATOM 728 O O . ARG A 1 101 ? 3.648 -7.657 -11.132 1.00 96.81 101 ARG A O 1
ATOM 735 N N . THR A 1 102 ? 5.831 -8.057 -11.525 1.00 97.06 102 THR A N 1
ATOM 736 C CA . THR A 1 102 ? 5.872 -7.581 -12.913 1.00 97.06 102 THR A CA 1
ATOM 737 C C . THR A 1 102 ? 6.886 -8.379 -13.740 1.00 97.06 102 THR A C 1
ATOM 739 O O . THR A 1 102 ? 7.678 -9.154 -13.195 1.00 97.06 102 THR A O 1
ATOM 742 N N . ALA A 1 103 ? 6.885 -8.163 -15.055 1.00 96.38 103 ALA A N 1
ATOM 743 C CA . ALA A 1 103 ? 7.984 -8.498 -15.950 1.00 96.38 103 ALA A CA 1
ATOM 744 C C . ALA A 1 103 ? 8.416 -7.232 -16.715 1.00 96.38 103 ALA A C 1
ATOM 746 O O . ALA A 1 103 ? 7.887 -6.944 -17.785 1.00 96.38 103 ALA A O 1
ATOM 747 N N . ASP A 1 104 ? 9.361 -6.466 -16.154 1.00 95.25 104 ASP A N 1
ATOM 748 C CA . ASP A 1 104 ? 9.751 -5.146 -16.680 1.00 95.25 104 ASP A CA 1
ATOM 749 C C . ASP A 1 104 ? 11.223 -4.779 -16.372 1.00 95.25 104 ASP A C 1
ATOM 751 O O . ASP A 1 104 ? 12.015 -5.579 -15.861 1.00 95.25 104 ASP A O 1
ATOM 755 N N . ARG A 1 105 ? 11.633 -3.564 -16.744 1.00 95.12 105 ARG A N 1
ATOM 756 C CA . ARG A 1 105 ? 13.010 -3.043 -16.731 1.00 95.12 105 ARG A CA 1
ATOM 757 C C . ARG A 1 105 ? 13.427 -2.455 -15.384 1.00 95.12 105 ARG A C 1
ATOM 759 O O . ARG A 1 105 ? 14.626 -2.322 -15.107 1.00 95.12 105 ARG A O 1
ATOM 766 N N . THR A 1 106 ? 12.459 -2.132 -14.535 1.00 95.00 106 THR A N 1
ATOM 767 C CA . THR A 1 106 ? 12.652 -1.567 -13.196 1.00 95.00 106 THR A CA 1
ATOM 768 C C . THR A 1 106 ? 11.821 -2.326 -12.158 1.00 95.00 106 THR A C 1
ATOM 770 O O . THR A 1 106 ? 10.935 -3.095 -12.520 1.00 95.00 106 THR A O 1
ATOM 773 N N . GLY A 1 107 ? 12.198 -2.204 -10.885 1.00 95.25 107 GLY A N 1
ATOM 774 C CA . GLY A 1 107 ? 11.533 -2.884 -9.771 1.00 95.25 107 GLY A CA 1
ATOM 775 C C . GLY A 1 107 ? 10.166 -2.291 -9.433 1.00 95.25 107 GLY A C 1
ATOM 776 O O . GLY A 1 107 ? 9.812 -1.233 -9.944 1.00 95.25 107 GLY A O 1
ATOM 777 N N . VAL A 1 108 ? 9.424 -3.017 -8.590 1.00 97.62 108 VAL A N 1
ATOM 778 C CA . VAL A 1 108 ? 8.059 -2.678 -8.147 1.00 97.62 108 VAL A CA 1
ATOM 779 C C . VAL A 1 108 ? 7.981 -2.366 -6.649 1.00 97.62 108 VAL A C 1
ATOM 781 O O . VAL A 1 108 ? 6.974 -2.607 -5.981 1.00 97.62 108 VAL A O 1
ATOM 784 N N . GLU A 1 109 ? 9.088 -1.887 -6.073 1.00 97.50 109 GLU A N 1
ATOM 785 C CA . GLU A 1 109 ? 9.152 -1.515 -4.659 1.00 97.50 109 GLU A CA 1
ATOM 786 C C . GLU A 1 109 ? 8.140 -0.415 -4.326 1.00 97.50 109 GLU A C 1
ATOM 788 O O . GLU A 1 109 ? 7.475 -0.464 -3.288 1.00 97.50 109 GLU A O 1
ATOM 793 N N . MET A 1 110 ? 7.990 0.560 -5.222 1.00 98.06 110 MET A N 1
ATOM 794 C CA . MET A 1 110 ? 7.068 1.661 -4.993 1.00 98.06 110 MET A CA 1
ATOM 795 C C . MET A 1 110 ? 5.614 1.206 -5.065 1.00 98.06 110 MET A C 1
ATOM 797 O O . MET A 1 110 ? 4.808 1.678 -4.271 1.00 98.06 110 MET A O 1
ATOM 801 N N . GLU A 1 111 ? 5.275 0.250 -5.923 1.00 98.62 111 GLU A N 1
ATOM 802 C CA . GLU A 1 111 ? 3.937 -0.330 -6.024 1.00 98.62 111 GLU A CA 1
ATOM 803 C C . GLU A 1 111 ? 3.569 -1.084 -4.745 1.00 98.62 111 GLU A C 1
ATOM 805 O O . GLU A 1 111 ? 2.474 -0.892 -4.216 1.00 98.62 111 GLU A O 1
ATOM 810 N N . ALA A 1 112 ? 4.494 -1.880 -4.195 1.00 98.31 112 ALA A N 1
ATOM 811 C CA . ALA A 1 112 ? 4.280 -2.590 -2.934 1.00 98.31 112 ALA A CA 1
ATOM 812 C C . ALA A 1 112 ? 4.110 -1.621 -1.748 1.00 98.31 112 ALA A C 1
ATOM 814 O O . ALA A 1 112 ? 3.176 -1.769 -0.958 1.00 98.31 112 ALA A O 1
ATOM 815 N N . LEU A 1 113 ? 4.962 -0.593 -1.639 1.00 98.75 113 LEU A N 1
ATOM 816 C CA . LEU A 1 113 ? 4.832 0.442 -0.602 1.00 98.75 113 LEU A CA 1
ATOM 817 C C . LEU A 1 113 ? 3.520 1.216 -0.735 1.00 98.75 113 LEU A C 1
ATOM 819 O O . LEU A 1 113 ? 2.810 1.388 0.251 1.00 98.75 113 LEU A O 1
ATOM 823 N N . THR A 1 114 ? 3.175 1.637 -1.953 1.00 98.81 114 THR A N 1
ATOM 824 C CA . THR A 1 114 ? 1.929 2.363 -2.228 1.00 98.81 114 THR A CA 1
ATOM 825 C C . THR A 1 114 ? 0.715 1.518 -1.844 1.00 98.81 114 THR A C 1
ATOM 827 O O . THR A 1 114 ? -0.204 2.026 -1.202 1.00 98.81 114 THR A O 1
ATOM 830 N N . ALA A 1 115 ? 0.727 0.221 -2.173 1.00 98.81 115 ALA A N 1
ATOM 831 C CA . ALA A 1 115 ? -0.337 -0.707 -1.808 1.00 98.81 115 ALA A CA 1
ATOM 832 C C . ALA A 1 115 ? -0.542 -0.772 -0.290 1.00 98.81 115 ALA A C 1
ATOM 834 O O . ALA A 1 115 ? -1.665 -0.585 0.180 1.00 98.81 115 ALA A O 1
ATOM 835 N N . VAL A 1 116 ? 0.530 -0.969 0.487 1.00 98.88 116 VAL A N 1
ATOM 836 C CA . VAL A 1 116 ? 0.461 -0.987 1.958 1.00 98.88 116 VAL A CA 1
ATOM 837 C C . VAL A 1 116 ? -0.023 0.353 2.506 1.00 98.88 116 VAL A C 1
ATOM 839 O O . VAL A 1 116 ? -0.921 0.376 3.344 1.00 98.88 116 VAL A O 1
ATOM 842 N N . SER A 1 117 ? 0.528 1.472 2.030 1.00 98.88 117 SER A N 1
ATOM 843 C CA . SER A 1 117 ? 0.156 2.809 2.504 1.00 98.88 117 SER A CA 1
ATOM 844 C C . SER A 1 117 ? -1.325 3.107 2.293 1.00 98.88 117 SER A C 1
ATOM 846 O O . SER A 1 117 ? -1.992 3.581 3.209 1.00 98.88 117 SER A O 1
ATOM 848 N N . VAL A 1 118 ? -1.864 2.807 1.111 1.00 98.88 118 VAL A N 1
ATOM 849 C CA . VAL A 1 118 ? -3.279 3.071 0.820 1.00 98.88 118 VAL A CA 1
ATOM 850 C C . VAL A 1 118 ? -4.197 2.069 1.517 1.00 98.88 118 VAL A C 1
ATOM 852 O O . VAL A 1 118 ? -5.263 2.458 1.986 1.00 98.88 118 VAL A O 1
ATOM 855 N N . THR A 1 119 ? -3.771 0.813 1.675 1.00 98.94 119 THR A N 1
ATOM 856 C CA . THR A 1 119 ? -4.481 -0.162 2.520 1.00 98.94 119 THR A CA 1
ATOM 857 C C . THR A 1 119 ? -4.606 0.362 3.950 1.00 98.94 119 THR A C 1
ATOM 859 O O . THR A 1 119 ? -5.697 0.371 4.515 1.00 98.94 119 THR A O 1
ATOM 862 N N . ALA A 1 120 ? -3.511 0.873 4.515 1.00 98.88 120 ALA A N 1
ATOM 863 C C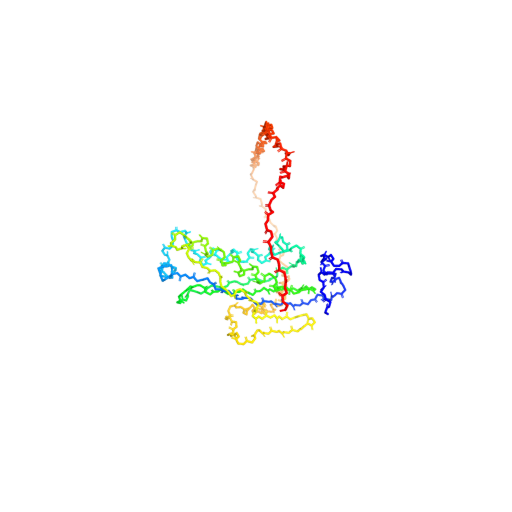A . ALA A 1 120 ? -3.490 1.444 5.854 1.00 98.88 120 ALA A CA 1
ATOM 864 C C . ALA A 1 120 ? -4.399 2.680 5.965 1.00 98.88 120 ALA A C 1
ATOM 866 O O . ALA A 1 120 ? -5.202 2.766 6.890 1.00 98.88 120 ALA A O 1
ATOM 867 N N . LEU A 1 121 ? -4.346 3.595 4.990 1.00 98.81 121 LEU A N 1
ATOM 868 C CA . LEU A 1 121 ? -5.252 4.748 4.924 1.00 98.81 121 LEU A CA 1
ATOM 869 C C . LEU A 1 121 ? -6.724 4.327 4.850 1.00 98.81 121 LEU A C 1
ATOM 871 O O . LEU A 1 121 ? -7.561 4.951 5.497 1.00 98.81 121 LEU A O 1
ATOM 875 N N . ALA A 1 122 ? -7.044 3.266 4.108 1.00 98.81 122 ALA A N 1
ATOM 876 C CA . ALA A 1 122 ? -8.399 2.736 4.032 1.00 98.81 122 ALA A CA 1
ATOM 877 C C . ALA A 1 122 ? -8.860 2.159 5.380 1.00 98.81 122 ALA A C 1
ATOM 879 O O . ALA A 1 122 ? -9.979 2.440 5.799 1.00 98.81 122 ALA A O 1
ATOM 880 N N . VAL A 1 123 ? -8.000 1.434 6.106 1.00 98.62 123 VAL A N 1
ATOM 881 C CA . VAL A 1 123 ? -8.314 0.993 7.478 1.00 98.62 123 VAL A CA 1
ATOM 882 C C . VAL A 1 123 ? -8.599 2.201 8.371 1.00 98.62 123 VAL A C 1
ATOM 884 O O . VAL A 1 123 ? -9.654 2.242 9.002 1.00 98.62 123 VAL A O 1
ATOM 887 N N . VAL A 1 124 ? -7.720 3.213 8.374 1.00 98.56 124 VAL A N 1
ATOM 888 C CA . VAL A 1 124 ? -7.928 4.447 9.153 1.00 98.56 124 VAL A CA 1
ATOM 889 C C . VAL A 1 124 ? -9.250 5.110 8.774 1.00 98.56 124 VAL A C 1
ATOM 891 O O . VAL A 1 124 ? -10.029 5.465 9.655 1.00 98.56 124 VAL A O 1
ATOM 894 N N . ASP A 1 125 ? -9.558 5.246 7.482 1.00 98.31 125 ASP A N 1
ATOM 895 C CA . ASP A 1 125 ? -10.810 5.861 7.044 1.00 98.31 125 ASP A CA 1
ATOM 896 C C . ASP A 1 125 ? -12.026 5.145 7.633 1.00 98.31 125 ASP A C 1
ATOM 898 O O . ASP A 1 125 ? -12.958 5.803 8.119 1.00 98.31 125 ASP A O 1
ATOM 902 N N . MET A 1 126 ? -11.982 3.815 7.627 1.00 98.19 126 MET A N 1
ATOM 903 C CA . MET A 1 126 ? -13.066 2.956 8.074 1.00 98.19 126 MET A CA 1
ATOM 904 C C . MET A 1 126 ? -13.254 2.974 9.597 1.00 98.19 126 MET A C 1
ATOM 906 O O . MET A 1 126 ? -14.391 2.876 10.058 1.00 98.19 126 MET A O 1
ATOM 910 N N . VAL A 1 127 ? -12.186 3.168 10.380 1.00 97.56 127 VAL A N 1
ATOM 911 C CA . VAL A 1 127 ? -12.244 3.081 11.854 1.00 97.56 127 VAL A CA 1
ATOM 912 C C . VAL A 1 127 ? -12.152 4.424 12.584 1.00 97.56 127 VAL A C 1
ATOM 914 O O . VAL A 1 127 ? -12.544 4.493 13.746 1.00 97.56 127 VAL A O 1
ATOM 917 N N . LYS A 1 128 ? -11.742 5.520 11.922 1.00 95.50 128 LYS A N 1
ATOM 918 C CA . LYS A 1 128 ? -11.510 6.841 12.560 1.00 95.50 128 LYS A CA 1
ATOM 919 C C . LYS A 1 128 ? -12.711 7.451 13.297 1.00 95.50 128 LYS A C 1
ATOM 921 O O . LYS A 1 128 ? -12.567 8.440 14.010 1.00 95.50 128 LYS A O 1
ATOM 926 N N . GLY A 1 129 ? -13.914 6.923 13.062 1.00 94.94 129 GLY A N 1
ATOM 927 C CA . GLY A 1 129 ? -15.121 7.316 13.791 1.00 94.94 129 GLY A CA 1
ATOM 928 C C . GLY A 1 129 ? -15.177 6.761 15.217 1.00 94.94 129 GLY A C 1
ATOM 929 O O . GLY A 1 129 ? -15.806 7.381 16.068 1.00 94.94 129 GLY A O 1
ATOM 930 N N . LEU A 1 130 ? -14.519 5.626 15.469 1.00 94.56 130 LEU A N 1
ATOM 931 C CA . LEU A 1 130 ? -14.436 4.972 16.777 1.00 94.56 130 LEU A CA 1
ATOM 932 C C . LEU A 1 130 ? -13.212 5.461 17.556 1.00 94.56 130 LEU A C 1
ATOM 934 O O . LEU A 1 130 ? -13.299 5.699 18.755 1.00 94.56 130 LEU A O 1
ATOM 938 N N . ASP A 1 131 ? -12.084 5.639 16.868 1.00 92.44 131 ASP A N 1
ATOM 939 C CA . ASP A 1 131 ? -10.837 6.093 17.473 1.00 92.44 131 ASP A CA 1
ATOM 940 C C . ASP A 1 131 ? -10.096 7.058 16.541 1.00 92.44 131 ASP A C 1
ATOM 942 O O . ASP A 1 131 ? -9.720 6.715 15.424 1.00 92.44 131 ASP A O 1
ATOM 946 N N . LYS A 1 132 ? -9.861 8.285 17.013 1.00 92.62 132 LYS A N 1
ATOM 947 C CA . LYS A 1 132 ? -9.117 9.310 16.263 1.00 92.62 132 LYS A CA 1
ATOM 948 C C . LYS A 1 132 ? -7.601 9.204 16.444 1.00 92.62 132 LYS A C 1
ATOM 950 O O . LYS A 1 132 ? -6.875 9.876 15.718 1.00 92.62 132 LYS A O 1
ATOM 955 N N . ALA A 1 133 ? -7.133 8.410 17.407 1.00 94.44 133 ALA A N 1
ATOM 956 C CA . ALA A 1 133 ? -5.716 8.185 17.674 1.00 94.44 133 ALA A CA 1
ATOM 957 C C . ALA A 1 133 ? -5.119 7.053 16.823 1.00 94.44 133 ALA A C 1
ATOM 959 O O . ALA A 1 133 ? -3.915 6.809 16.906 1.00 94.44 133 ALA A O 1
ATOM 960 N N . THR A 1 134 ? -5.934 6.383 15.996 1.00 97.44 134 THR A N 1
ATOM 961 C CA . THR A 1 134 ? -5.462 5.366 15.051 1.00 97.44 134 THR A CA 1
ATOM 962 C C . THR A 1 134 ? -4.323 5.922 14.193 1.00 97.44 134 THR A C 1
ATOM 964 O O . THR A 1 134 ? -4.453 6.990 13.590 1.00 97.44 134 THR A O 1
ATOM 967 N N . SER A 1 135 ? -3.208 5.195 14.122 1.00 98.25 135 SER A N 1
ATOM 968 C CA . SER A 1 135 ? -1.992 5.639 13.435 1.00 98.25 135 SER A CA 1
ATOM 969 C C . SER A 1 135 ? -1.450 4.573 12.485 1.00 98.25 135 SER A C 1
ATOM 971 O O . SER A 1 135 ? -1.700 3.379 12.641 1.00 98.25 135 SER A O 1
ATOM 973 N N . ILE A 1 136 ? -0.708 5.019 11.471 1.00 98.69 136 ILE A N 1
ATOM 974 C CA . ILE A 1 136 ? -0.018 4.145 10.519 1.00 98.69 136 ILE A CA 1
ATOM 975 C C . ILE A 1 136 ? 1.449 4.063 10.931 1.00 98.69 136 ILE A C 1
ATOM 977 O O . ILE A 1 136 ? 2.119 5.085 11.082 1.00 98.69 136 ILE A O 1
ATOM 981 N N . GLU A 1 137 ? 1.955 2.846 11.080 1.00 98.38 137 GLU A N 1
ATOM 982 C CA . GLU A 1 137 ? 3.292 2.553 11.576 1.00 98.38 137 GLU A CA 1
ATOM 983 C C . GLU A 1 137 ? 4.068 1.672 10.585 1.00 98.38 137 GLU A C 1
ATOM 985 O O . GLU A 1 137 ? 3.521 0.817 9.883 1.00 98.38 137 GLU A O 1
ATOM 990 N N . SER A 1 138 ? 5.389 1.859 10.570 1.00 95.31 138 SER A N 1
ATOM 991 C CA . SER A 1 138 ? 6.362 0.898 10.038 1.00 95.31 138 SER A CA 1
ATOM 992 C C . SER A 1 138 ? 6.149 0.437 8.585 1.00 95.31 138 SER A C 1
ATOM 994 O O . SER A 1 138 ? 6.448 -0.714 8.265 1.00 95.31 138 SER A O 1
ATOM 996 N N . VAL A 1 139 ? 5.689 1.313 7.684 1.00 98.31 139 VAL A N 1
ATOM 997 C CA . VAL A 1 139 ? 5.583 0.994 6.247 1.00 98.31 139 VAL A CA 1
ATOM 998 C C . VAL A 1 139 ? 6.975 0.837 5.627 1.00 98.31 139 VAL A C 1
ATOM 1000 O O . VAL A 1 139 ? 7.771 1.777 5.629 1.00 98.31 139 VAL A O 1
ATOM 1003 N N . ARG A 1 140 ? 7.299 -0.355 5.115 1.00 97.81 140 ARG A N 1
ATOM 1004 C CA . ARG A 1 140 ? 8.661 -0.694 4.666 1.00 97.81 140 ARG A CA 1
ATOM 1005 C C . ARG A 1 140 ? 8.700 -1.865 3.686 1.00 97.81 140 ARG A C 1
ATOM 1007 O O . ARG A 1 140 ? 7.883 -2.773 3.776 1.00 97.81 140 ARG A O 1
ATOM 1014 N N . ILE A 1 141 ? 9.713 -1.895 2.815 1.00 97.25 141 ILE A N 1
ATOM 1015 C CA . ILE A 1 141 ? 10.046 -3.084 2.010 1.00 97.25 141 ILE A CA 1
ATOM 1016 C C . ILE A 1 141 ? 10.641 -4.163 2.913 1.00 97.25 141 ILE A C 1
ATOM 1018 O O . ILE A 1 141 ? 11.557 -3.876 3.692 1.00 97.25 141 ILE A O 1
ATOM 1022 N N . THR A 1 142 ? 10.162 -5.393 2.757 1.00 96.81 142 THR A N 1
ATOM 1023 C CA . THR A 1 142 ? 10.639 -6.590 3.464 1.00 96.81 142 THR A CA 1
ATOM 1024 C C . THR A 1 142 ? 11.370 -7.554 2.540 1.00 96.81 142 THR A C 1
ATOM 1026 O O . THR A 1 142 ? 12.318 -8.205 2.972 1.00 96.81 142 THR A O 1
ATOM 1029 N N . ALA A 1 143 ? 11.006 -7.598 1.258 1.00 95.19 143 ALA A N 1
ATOM 1030 C CA . ALA A 1 143 ? 11.697 -8.401 0.260 1.00 95.19 143 ALA A CA 1
ATOM 1031 C C . ALA A 1 143 ? 11.634 -7.766 -1.133 1.00 95.19 143 ALA A C 1
ATOM 1033 O O . ALA A 1 143 ? 10.686 -7.056 -1.466 1.00 95.19 143 ALA A O 1
ATOM 1034 N N . LYS A 1 144 ? 12.629 -8.060 -1.967 1.00 93.94 144 LYS A N 1
ATOM 1035 C CA . LYS A 1 144 ? 12.595 -7.827 -3.414 1.00 93.94 144 LYS A CA 1
ATOM 1036 C C . LYS A 1 144 ? 13.289 -8.960 -4.153 1.00 93.94 144 LYS A C 1
ATOM 1038 O O . LYS A 1 144 ? 14.206 -9.580 -3.618 1.00 93.94 144 LYS A O 1
ATOM 1043 N N . GLU A 1 145 ? 12.884 -9.180 -5.392 1.00 93.19 145 GLU A N 1
ATOM 1044 C CA . GLU A 1 145 ? 13.432 -10.197 -6.283 1.00 93.19 145 GLU A CA 1
ATOM 1045 C C . GLU A 1 145 ? 13.605 -9.639 -7.697 1.00 93.19 145 GLU A C 1
ATOM 1047 O O . GLU A 1 145 ? 12.825 -8.801 -8.161 1.00 93.19 145 GLU A O 1
ATOM 1052 N N . GLY A 1 146 ? 14.603 -10.163 -8.407 1.00 90.56 146 GLY A N 1
ATOM 1053 C CA . GLY A 1 146 ? 14.838 -9.860 -9.814 1.00 90.56 146 GLY A CA 1
ATOM 1054 C C . GLY A 1 146 ? 15.652 -8.591 -10.082 1.00 90.56 146 GLY A C 1
ATOM 1055 O O . GLY A 1 146 ? 16.010 -7.804 -9.206 1.00 90.56 146 GLY A O 1
ATOM 1056 N N . GLY A 1 147 ? 15.978 -8.399 -11.359 1.00 85.44 147 GLY A N 1
ATOM 1057 C CA . GLY A 1 147 ? 16.873 -7.333 -11.806 1.00 85.44 147 GLY A CA 1
ATOM 1058 C C . GLY A 1 147 ? 18.344 -7.557 -11.448 1.00 85.44 147 GLY A C 1
ATOM 1059 O O . GLY A 1 147 ? 18.735 -8.590 -10.916 1.00 85.44 147 GLY A O 1
ATOM 1060 N N . ARG A 1 148 ? 19.178 -6.552 -11.749 1.00 79.69 148 ARG A N 1
ATOM 1061 C CA . ARG A 1 148 ? 20.639 -6.610 -11.539 1.00 79.69 148 ARG A CA 1
ATOM 1062 C C . ARG A 1 148 ? 21.021 -6.838 -10.074 1.00 79.69 148 ARG A C 1
ATOM 1064 O O . ARG A 1 148 ? 22.041 -7.450 -9.799 1.00 79.69 148 ARG A O 1
ATOM 1071 N N . SER A 1 149 ? 20.215 -6.312 -9.159 1.00 81.50 149 SER A N 1
ATOM 1072 C CA . SER A 1 149 ? 20.476 -6.336 -7.720 1.00 81.50 149 SER A CA 1
ATOM 1073 C C . SER A 1 149 ? 20.204 -7.699 -7.079 1.00 81.50 149 SER A C 1
ATOM 1075 O O . SER A 1 149 ? 20.537 -7.874 -5.912 1.00 81.50 149 SER A O 1
ATOM 1077 N N . GLY A 1 150 ? 19.589 -8.633 -7.816 1.00 88.25 150 GLY A N 1
ATOM 1078 C CA . GLY A 1 150 ? 19.177 -9.932 -7.296 1.00 88.25 150 GLY A CA 1
ATOM 1079 C C . GLY A 1 150 ? 18.110 -9.832 -6.205 1.00 88.25 150 GLY A C 1
ATOM 1080 O O . GLY A 1 150 ? 17.435 -8.809 -6.052 1.00 88.25 150 GLY A O 1
ATOM 1081 N N . SER A 1 151 ? 17.960 -10.921 -5.454 1.00 92.25 151 SER A N 1
ATOM 1082 C CA . SER A 1 151 ? 17.034 -10.982 -4.327 1.00 92.25 151 SER A CA 1
ATOM 1083 C C . SER A 1 151 ? 17.617 -10.315 -3.087 1.00 92.25 151 SER A C 1
ATOM 1085 O O . SER A 1 151 ? 18.805 -10.431 -2.793 1.00 92.25 151 SER A O 1
ATOM 1087 N N . TRP A 1 152 ? 16.766 -9.633 -2.334 1.00 93.94 152 TRP A N 1
ATOM 1088 C CA . TRP A 1 152 ? 17.117 -9.021 -1.059 1.00 93.94 152 TRP A CA 1
ATOM 1089 C C . TRP A 1 152 ? 15.969 -9.198 -0.078 1.00 93.94 152 TRP A C 1
ATOM 1091 O O . TRP A 1 152 ? 14.804 -9.074 -0.455 1.00 93.94 152 TRP A O 1
ATOM 1101 N N . ARG A 1 153 ? 16.310 -9.446 1.185 1.00 93.81 153 ARG A N 1
ATOM 1102 C CA . ARG A 1 153 ? 15.376 -9.473 2.309 1.00 93.81 153 ARG A CA 1
ATOM 1103 C C . ARG A 1 153 ? 15.866 -8.517 3.380 1.00 93.81 153 ARG A C 1
ATOM 1105 O O . ARG A 1 153 ? 17.071 -8.400 3.612 1.00 93.81 153 ARG A O 1
ATOM 1112 N N . ARG A 1 154 ? 14.925 -7.833 4.020 1.00 93.38 154 ARG A N 1
ATOM 1113 C CA . ARG A 1 154 ? 15.209 -7.014 5.191 1.00 93.38 154 ARG A CA 1
ATOM 1114 C C . ARG A 1 154 ? 15.674 -7.941 6.326 1.00 93.38 154 ARG A C 1
ATOM 1116 O O . ARG A 1 154 ? 14.997 -8.937 6.574 1.00 93.38 154 ARG A O 1
ATOM 1123 N N . PRO A 1 155 ? 16.801 -7.638 6.995 1.00 92.31 155 PRO A N 1
ATOM 1124 C CA . PRO A 1 155 ? 17.212 -8.374 8.186 1.00 92.31 155 PRO A CA 1
ATOM 1125 C C . PRO A 1 155 ? 16.112 -8.350 9.251 1.00 92.31 155 PRO A C 1
ATOM 1127 O O . PRO A 1 155 ? 15.408 -7.348 9.373 1.00 92.31 155 PRO A O 1
ATOM 1130 N N . ASP A 1 156 ? 15.978 -9.446 9.996 1.00 87.88 156 ASP A N 1
ATOM 1131 C CA . ASP A 1 156 ? 15.059 -9.587 11.136 1.00 87.88 156 ASP A CA 1
ATOM 1132 C C . ASP A 1 156 ? 13.556 -9.467 10.804 1.00 87.88 156 ASP A C 1
ATOM 1134 O O . ASP A 1 156 ? 12.723 -9.371 11.705 1.00 87.88 156 ASP A O 1
ATOM 1138 N N . GLU A 1 157 ? 13.173 -9.512 9.522 1.00 86.94 157 GLU A N 1
ATOM 1139 C CA . GLU A 1 157 ? 11.771 -9.692 9.134 1.00 86.94 157 GLU A CA 1
ATOM 1140 C C . GLU A 1 157 ? 11.342 -11.157 9.272 1.00 86.94 157 GLU A C 1
ATOM 1142 O O . GLU A 1 157 ? 12.036 -12.039 8.758 1.00 86.94 157 GLU A O 1
ATOM 1147 N N . PRO A 1 158 ? 10.165 -11.432 9.867 1.00 81.69 158 PRO A N 1
ATOM 1148 C CA . PRO A 1 158 ? 9.524 -12.733 9.748 1.00 81.69 158 PRO A CA 1
ATOM 1149 C C . PRO A 1 158 ? 9.341 -13.123 8.280 1.00 81.69 158 PRO A C 1
ATOM 1151 O O . PRO A 1 158 ? 9.155 -12.249 7.426 1.00 81.69 158 PRO A O 1
ATOM 1154 N N . GLU A 1 159 ? 9.306 -14.426 7.999 1.00 78.06 159 GLU A N 1
ATOM 1155 C CA . GLU A 1 159 ? 8.988 -14.924 6.658 1.00 78.06 159 GLU A CA 1
ATOM 1156 C C . GLU A 1 159 ? 7.681 -14.302 6.120 1.00 78.06 159 GLU A C 1
ATOM 1158 O O . GLU A 1 159 ? 6.779 -14.002 6.914 1.00 78.06 159 GLU A O 1
ATOM 1163 N N . PRO A 1 160 ? 7.569 -14.066 4.796 1.00 73.44 160 PRO A N 1
ATOM 1164 C CA . PRO A 1 160 ? 6.351 -13.581 4.161 1.00 73.44 160 PRO A CA 1
ATOM 1165 C C . PRO A 1 160 ? 5.177 -14.485 4.511 1.00 73.44 160 PRO A C 1
ATOM 1167 O O . PRO A 1 160 ? 5.348 -15.692 4.715 1.00 73.44 160 PRO A O 1
ATOM 1170 N N . TRP A 1 161 ? 3.977 -13.919 4.552 1.00 80.25 161 TRP A N 1
ATOM 1171 C CA . TRP A 1 161 ? 2.791 -14.730 4.747 1.00 80.25 161 TRP A CA 1
ATOM 1172 C C . TRP A 1 161 ? 2.628 -15.722 3.586 1.00 80.25 161 TRP A C 1
ATOM 1174 O O . TRP A 1 161 ? 3.046 -15.444 2.460 1.00 80.25 161 TRP A O 1
ATOM 1184 N N . PRO A 1 162 ? 2.020 -16.900 3.817 1.00 69.81 162 PRO A N 1
ATOM 1185 C CA . PRO A 1 162 ? 1.906 -17.934 2.787 1.00 69.81 162 PRO A CA 1
ATOM 1186 C C . PRO A 1 162 ? 1.248 -17.435 1.493 1.00 69.81 162 PRO A C 1
ATOM 1188 O O . PRO A 1 162 ? 1.611 -17.865 0.401 1.00 69.81 162 PRO A O 1
ATOM 1191 N N . SER A 1 163 ? 0.312 -16.494 1.618 1.00 66.12 163 SER A N 1
ATOM 1192 C CA . SER A 1 163 ? -0.406 -15.834 0.527 1.00 66.12 163 SER A CA 1
ATOM 1193 C C . SER A 1 163 ? 0.445 -14.842 -0.280 1.00 66.12 163 SER A C 1
ATOM 1195 O O . SER A 1 163 ? 0.137 -14.595 -1.446 1.00 66.12 163 SER A O 1
ATOM 1197 N N . ALA A 1 164 ? 1.542 -14.323 0.281 1.00 56.19 164 ALA A N 1
ATOM 1198 C CA . ALA A 1 164 ? 2.495 -13.464 -0.427 1.00 56.19 164 ALA A CA 1
ATOM 1199 C C . ALA A 1 164 ? 3.346 -14.228 -1.446 1.00 56.19 164 ALA A C 1
ATOM 1201 O O . ALA A 1 164 ? 3.867 -13.642 -2.402 1.00 56.19 164 ALA A O 1
ATOM 1202 N N . SER A 1 165 ? 3.436 -15.555 -1.308 1.00 56.84 165 SER A N 1
ATOM 1203 C CA . SER A 1 165 ? 3.860 -16.406 -2.410 1.00 56.84 165 SER A CA 1
ATOM 1204 C C . SER A 1 165 ? 2.742 -16.427 -3.448 1.00 56.84 165 SER A C 1
ATOM 1206 O O . SER A 1 165 ? 1.878 -17.302 -3.462 1.00 56.84 165 SER A O 1
ATOM 1208 N N . LEU A 1 166 ? 2.779 -15.461 -4.366 1.00 56.47 166 LEU A N 1
ATOM 1209 C CA . LEU A 1 166 ? 2.183 -15.595 -5.690 1.00 56.47 166 LEU A CA 1
ATOM 1210 C C . LEU A 1 166 ? 2.899 -16.754 -6.401 1.00 56.47 166 LEU A C 1
ATOM 1212 O O . LEU A 1 166 ? 3.701 -16.521 -7.304 1.00 56.47 166 LEU A O 1
ATOM 1216 N N . ALA A 1 167 ? 2.710 -17.994 -5.947 1.00 46.09 167 ALA A N 1
ATOM 1217 C CA . ALA A 1 167 ? 3.225 -19.173 -6.616 1.00 46.09 167 ALA A CA 1
ATOM 1218 C C . ALA A 1 167 ? 2.821 -19.087 -8.094 1.00 46.09 167 ALA A C 1
ATOM 1220 O O . ALA A 1 167 ? 1.737 -18.590 -8.416 1.00 46.09 167 ALA A O 1
ATOM 1221 N N . ALA A 1 168 ? 3.741 -19.480 -8.980 1.00 41.47 168 ALA A N 1
ATOM 1222 C CA . ALA A 1 168 ? 3.562 -19.398 -10.424 1.00 41.47 168 ALA A CA 1
ATOM 1223 C C . ALA A 1 168 ? 2.154 -19.880 -10.832 1.00 41.47 168 ALA A C 1
ATOM 1225 O O . ALA A 1 168 ? 1.646 -20.833 -10.228 1.00 41.47 168 ALA A O 1
ATOM 1226 N N . PRO A 1 169 ? 1.510 -19.224 -11.817 1.00 41.56 169 PRO A N 1
ATOM 1227 C CA . PRO A 1 169 ? 0.182 -19.618 -12.252 1.00 41.56 169 PRO A CA 1
ATOM 1228 C C . PRO A 1 169 ? 0.200 -21.092 -12.649 1.00 41.56 169 PRO A C 1
ATOM 1230 O O . PRO A 1 169 ? 1.236 -21.625 -13.046 1.00 41.56 169 PRO A O 1
ATOM 1233 N N . HIS A 1 170 ? -0.959 -21.719 -12.462 1.00 44.00 170 HIS A N 1
ATOM 1234 C CA . HIS A 1 170 ? -1.276 -23.109 -12.761 1.00 44.00 170 HIS A CA 1
ATOM 1235 C C . HIS A 1 170 ? -0.340 -23.723 -13.799 1.00 44.00 170 HIS A C 1
ATOM 1237 O O . HIS A 1 170 ? -0.227 -23.185 -14.900 1.00 44.00 170 HIS A O 1
ATOM 1243 N N . GLY A 1 171 ? 0.303 -24.835 -13.422 1.00 35.28 171 GLY A N 1
ATOM 1244 C CA . GLY A 1 171 ? 1.197 -25.588 -14.292 1.00 35.28 171 GLY A CA 1
ATOM 1245 C C . GLY A 1 171 ? 0.636 -25.656 -15.702 1.00 35.28 171 GLY A C 1
ATOM 1246 O O . GLY A 1 171 ? -0.557 -25.913 -15.867 1.00 35.28 171 GLY A O 1
ATOM 1247 N N . ASP A 1 172 ? 1.508 -25.349 -16.656 1.00 41.34 172 ASP A N 1
ATOM 1248 C CA . ASP A 1 172 ? 1.310 -25.391 -18.097 1.00 41.34 172 ASP A CA 1
ATOM 1249 C C . ASP A 1 172 ? 0.370 -26.544 -18.478 1.00 41.34 172 ASP A C 1
ATOM 1251 O O . ASP A 1 172 ? 0.780 -27.689 -18.675 1.00 41.34 172 ASP A O 1
ATOM 1255 N N . ARG A 1 173 ? -0.939 -26.266 -18.520 1.00 50.72 173 ARG A N 1
ATOM 1256 C CA . ARG A 1 173 ? -1.857 -27.103 -19.272 1.00 50.72 173 ARG A CA 1
ATOM 1257 C C . ARG A 1 173 ? -1.545 -26.713 -20.697 1.00 50.72 173 ARG A C 1
ATOM 1259 O O . ARG A 1 173 ? -2.087 -25.727 -21.191 1.00 50.72 173 ARG A O 1
ATOM 1266 N N . GLY A 1 174 ? -0.608 -27.458 -21.288 1.00 45.19 174 GLY A N 1
ATOM 1267 C CA . GLY A 1 174 ? -0.281 -27.360 -22.701 1.00 45.19 174 GLY A CA 1
ATOM 1268 C C . GLY A 1 174 ? -1.567 -27.302 -23.530 1.00 45.19 174 GLY A C 1
ATOM 1269 O O . GLY A 1 174 ? -2.616 -27.761 -23.055 1.00 45.19 174 GLY A O 1
ATOM 1270 N N . PRO A 1 175 ? -1.514 -26.698 -24.729 1.00 47.47 175 PRO A N 1
ATOM 1271 C CA . PRO A 1 175 ? -2.703 -26.424 -25.524 1.00 47.47 175 PRO A CA 1
ATOM 1272 C C . PRO A 1 175 ? -3.572 -27.679 -25.578 1.00 47.47 175 PRO A C 1
ATOM 1274 O O . PRO A 1 175 ? -3.076 -28.763 -25.894 1.00 47.47 175 PRO A O 1
ATOM 1277 N N . ALA A 1 176 ? -4.840 -27.536 -25.178 1.00 53.59 176 ALA A N 1
ATOM 1278 C CA . ALA A 1 176 ? -5.809 -28.615 -25.270 1.00 53.59 176 ALA A CA 1
ATOM 1279 C C . ALA A 1 176 ? -5.713 -29.190 -26.685 1.00 53.59 176 ALA A C 1
ATOM 1281 O O . ALA A 1 176 ? -5.802 -28.431 -27.650 1.00 53.59 176 ALA A O 1
ATOM 1282 N N . ALA A 1 177 ? -5.444 -30.495 -26.786 1.00 50.91 177 ALA A N 1
ATOM 1283 C CA . ALA A 1 177 ? -5.373 -31.179 -28.065 1.00 50.91 177 ALA A CA 1
ATOM 1284 C C . ALA A 1 177 ? -6.617 -30.803 -28.874 1.00 50.91 177 ALA A C 1
ATOM 1286 O O . ALA A 1 177 ? -7.738 -30.924 -28.369 1.00 50.91 177 ALA A O 1
ATOM 1287 N N . GLU A 1 178 ? -6.406 -30.288 -30.086 1.00 48.78 178 GLU A N 1
ATOM 1288 C CA . GLU A 1 178 ? -7.506 -29.975 -30.987 1.00 48.78 178 GLU A CA 1
ATOM 1289 C C . GLU A 1 178 ? -8.377 -31.228 -31.129 1.00 48.78 178 GLU A C 1
ATOM 1291 O O . GLU A 1 178 ? -7.833 -32.326 -31.308 1.00 48.78 178 GLU A O 1
ATOM 1296 N N . PRO A 1 179 ? -9.711 -31.117 -31.008 1.00 44.75 179 PRO A N 1
ATOM 1297 C CA . PRO A 1 179 ? -10.566 -32.255 -31.272 1.00 44.75 179 PRO A CA 1
ATOM 1298 C C . PRO A 1 179 ? -10.329 -32.670 -32.722 1.00 44.75 179 PRO A C 1
ATOM 1300 O O . PRO A 1 179 ? -10.562 -31.895 -33.649 1.00 44.75 179 PRO A O 1
ATOM 1303 N N . SER A 1 180 ? -9.815 -33.886 -32.906 1.00 52.56 180 SER A N 1
ATOM 1304 C CA . SER A 1 180 ? -9.678 -34.512 -34.214 1.00 52.56 180 SER A CA 1
ATOM 1305 C C . SER A 1 180 ? -11.021 -34.416 -34.927 1.00 52.56 180 SER A C 1
ATOM 1307 O O . SER A 1 180 ? -12.008 -34.969 -34.435 1.00 52.56 180 SER A O 1
ATOM 1309 N N . GLY A 1 181 ? -11.048 -33.682 -36.040 1.00 42.91 181 GLY A N 1
ATOM 1310 C CA . GLY A 1 181 ? -12.232 -33.493 -36.864 1.00 42.91 181 GLY A CA 1
ATOM 1311 C C . GLY A 1 181 ? -12.838 -34.838 -37.247 1.00 42.91 181 GLY A C 1
ATOM 1312 O O . GLY A 1 181 ? -12.282 -35.567 -38.065 1.00 42.91 181 GLY A O 1
ATOM 1313 N N . GLY A 1 182 ? -13.961 -35.162 -36.610 1.00 39.78 182 GLY A N 1
ATOM 1314 C CA . GLY A 1 182 ? -14.915 -36.137 -37.105 1.00 39.78 182 GLY A CA 1
ATOM 1315 C C . GLY A 1 182 ? -15.758 -35.442 -38.162 1.00 39.78 182 GLY A C 1
ATOM 1316 O O . GLY A 1 182 ? -16.422 -34.446 -37.879 1.00 39.78 182 GLY A O 1
ATOM 1317 N N . ASP A 1 183 ? -15.650 -35.937 -39.383 1.00 48.41 183 ASP A N 1
ATOM 1318 C CA . ASP A 1 183 ? -16.352 -35.458 -40.563 1.00 48.41 183 ASP A CA 1
ATOM 1319 C C . ASP A 1 183 ? -17.823 -35.908 -40.495 1.00 48.41 183 ASP A C 1
ATOM 1321 O O . ASP A 1 183 ? -18.213 -36.895 -41.112 1.00 48.41 183 ASP A O 1
ATOM 1325 N N . ASP A 1 184 ? -18.642 -35.226 -39.689 1.00 45.31 184 ASP A N 1
ATOM 1326 C CA . ASP A 1 184 ? -20.092 -35.444 -39.658 1.00 45.31 184 ASP A CA 1
ATOM 1327 C C . ASP A 1 184 ? -20.780 -34.403 -40.544 1.00 45.31 184 ASP A C 1
ATOM 1329 O O . ASP A 1 184 ? -21.179 -33.316 -40.123 1.00 45.31 184 ASP A O 1
ATOM 1333 N N . THR A 1 185 ? -20.916 -34.761 -41.819 1.00 46.38 185 THR A N 1
ATOM 1334 C CA . THR A 1 185 ? -21.793 -34.065 -42.762 1.00 46.38 185 THR A CA 1
ATOM 1335 C C . THR A 1 185 ? -23.254 -34.336 -42.372 1.00 46.38 185 THR A C 1
ATOM 1337 O O . THR A 1 185 ? -23.675 -35.494 -42.433 1.00 46.38 185 THR A O 1
ATOM 1340 N N . PRO A 1 186 ? -24.090 -33.335 -42.034 1.00 43.31 186 PRO A N 1
ATOM 1341 C CA . PRO A 1 186 ? -25.510 -33.585 -41.863 1.00 43.31 186 PRO A CA 1
ATOM 1342 C C . PRO A 1 186 ? -26.196 -33.580 -43.232 1.00 43.31 186 PRO A C 1
ATOM 1344 O O . PRO A 1 186 ? -26.181 -32.586 -43.960 1.00 43.31 186 PRO A O 1
ATOM 1347 N N . SER A 1 187 ? -26.805 -34.714 -43.578 1.00 41.34 187 SER A N 1
ATOM 1348 C CA . SER A 1 187 ? -27.723 -34.823 -44.712 1.00 41.34 187 SER A CA 1
ATOM 1349 C C . SER A 1 187 ? -28.963 -33.958 -44.478 1.00 41.34 187 SER A C 1
ATOM 1351 O O . SER A 1 187 ? -29.604 -34.028 -43.431 1.00 41.34 187 SER A O 1
ATOM 1353 N N . ALA A 1 188 ? -29.271 -33.132 -45.473 1.00 39.22 188 ALA A N 1
ATOM 1354 C CA . ALA A 1 188 ? -30.485 -32.337 -45.569 1.00 39.22 188 ALA A CA 1
ATOM 1355 C C . ALA A 1 188 ? -31.714 -33.220 -45.826 1.00 39.22 188 ALA A C 1
ATOM 1357 O O . ALA A 1 188 ? -31.565 -34.237 -46.493 1.00 39.22 188 ALA A O 1
ATOM 1358 N N . GLU A 1 189 ? -32.893 -32.782 -45.361 1.00 37.78 189 GLU A N 1
ATOM 1359 C CA . GLU A 1 189 ? -34.218 -32.894 -46.016 1.00 37.78 189 GLU A CA 1
ATOM 1360 C C . GLU A 1 189 ? -35.303 -32.171 -45.161 1.00 37.78 189 GLU A C 1
ATOM 1362 O O . GLU A 1 189 ? -35.033 -31.824 -44.009 1.00 37.78 189 GLU A O 1
ATOM 1367 N N . PRO A 1 190 ? -36.470 -31.784 -45.727 1.00 47.41 190 PRO A N 1
ATOM 1368 C CA . PRO A 1 190 ? -36.866 -30.371 -45.722 1.00 47.41 190 PRO A CA 1
ATOM 1369 C C . PRO A 1 190 ? -38.211 -30.033 -45.043 1.00 47.41 190 PRO A C 1
ATOM 1371 O O . PRO A 1 190 ? -39.121 -30.848 -44.953 1.00 47.41 190 PRO A O 1
ATOM 1374 N N . GLY A 1 191 ? -38.381 -28.739 -44.738 1.00 35.50 191 GLY A N 1
ATOM 1375 C CA . GLY A 1 191 ? -39.632 -28.017 -44.999 1.00 35.50 191 GLY A CA 1
ATOM 1376 C C . GLY A 1 191 ? -40.618 -27.819 -43.842 1.00 35.50 191 GLY A C 1
ATOM 1377 O O . GLY A 1 191 ? -41.515 -28.627 -43.639 1.00 35.50 191 GLY A O 1
ATOM 1378 N N . HIS A 1 192 ? -40.608 -26.623 -43.247 1.00 39.31 192 HIS A N 1
ATOM 1379 C CA . HIS A 1 192 ? -41.857 -25.911 -42.960 1.00 39.31 192 HIS A CA 1
ATOM 1380 C C . HIS A 1 192 ? -41.621 -24.397 -43.017 1.00 39.31 192 HIS A C 1
ATOM 1382 O O . HIS A 1 192 ? -40.693 -23.876 -42.402 1.00 39.31 192 HIS A O 1
ATOM 1388 N N . ARG A 1 193 ? -42.418 -23.712 -43.840 1.00 46.53 193 ARG A N 1
ATOM 1389 C CA . ARG A 1 193 ? -42.462 -22.251 -43.951 1.00 46.53 193 ARG A CA 1
ATOM 1390 C C . ARG A 1 193 ? -43.497 -21.750 -42.956 1.00 46.53 193 ARG A C 1
ATOM 1392 O O . ARG A 1 193 ? -44.583 -22.304 -42.970 1.00 46.53 193 ARG A O 1
ATOM 1399 N N . ASP A 1 194 ? -43.189 -20.675 -42.234 1.00 42.56 194 ASP A N 1
ATOM 1400 C CA . ASP A 1 194 ? -44.168 -19.638 -41.890 1.00 42.56 194 ASP A CA 1
ATOM 1401 C C . ASP A 1 194 ? -43.477 -18.324 -41.471 1.00 42.56 194 ASP A C 1
ATOM 1403 O O . ASP A 1 194 ? -42.640 -18.315 -40.576 1.00 42.56 194 ASP A O 1
ATOM 1407 N N . GLY A 1 195 ? -43.850 -17.240 -42.171 1.00 42.19 195 GLY A N 1
ATOM 1408 C CA . GLY A 1 195 ? -44.036 -15.856 -41.689 1.00 42.19 195 GLY A CA 1
ATOM 1409 C C . GLY A 1 195 ? -42.858 -15.030 -41.130 1.00 42.19 195 GLY A C 1
ATOM 1410 O O . GLY A 1 195 ? -42.193 -15.462 -40.195 1.00 42.19 195 GLY A O 1
ATOM 1411 N N . PRO A 1 196 ? -42.639 -13.778 -41.595 1.00 42.66 196 PRO A N 1
ATOM 1412 C CA . PRO A 1 196 ? -41.618 -12.900 -41.031 1.00 42.66 196 PRO A CA 1
ATOM 1413 C C . PRO A 1 196 ? -42.138 -12.218 -39.755 1.00 42.66 196 PRO A C 1
ATOM 1415 O O . PRO A 1 196 ? -43.167 -11.547 -39.785 1.00 42.66 196 PRO A O 1
ATOM 1418 N N . ALA A 1 197 ? -41.412 -12.349 -38.644 1.00 44.38 197 ALA A N 1
ATOM 1419 C CA . ALA A 1 197 ? -41.604 -11.497 -37.473 1.00 44.38 197 ALA A CA 1
ATOM 1420 C C . ALA A 1 197 ? -40.656 -10.294 -37.573 1.00 44.38 19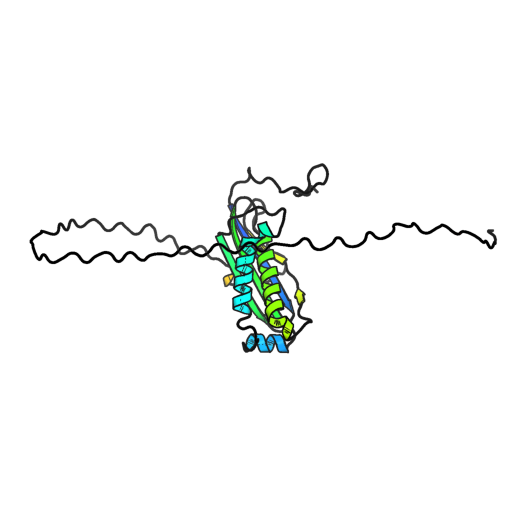7 ALA A C 1
ATOM 1422 O O . ALA A 1 197 ? -39.435 -10.444 -37.649 1.00 44.38 197 ALA A O 1
ATOM 1423 N N . GLU A 1 198 ? -41.251 -9.105 -37.631 1.00 44.81 198 GLU A N 1
ATOM 1424 C CA . GLU A 1 198 ? -40.588 -7.808 -37.693 1.00 44.81 198 GLU A CA 1
ATOM 1425 C C . GLU A 1 198 ? -39.577 -7.619 -36.554 1.00 44.81 198 GLU A C 1
ATOM 1427 O O . GLU A 1 198 ? -39.875 -7.809 -35.374 1.00 44.81 198 GLU A O 1
ATOM 1432 N N . ALA A 1 199 ? -38.373 -7.181 -36.920 1.00 44.44 199 ALA A N 1
ATOM 1433 C CA . ALA A 1 199 ? -37.376 -6.702 -35.981 1.00 44.44 199 ALA A CA 1
ATOM 1434 C C . ALA A 1 199 ? -37.869 -5.396 -35.339 1.00 44.44 199 ALA A C 1
ATOM 1436 O O . ALA A 1 199 ? -37.868 -4.336 -35.971 1.00 44.44 199 ALA A O 1
ATOM 1437 N N . GLY A 1 200 ? -38.275 -5.482 -34.072 1.00 39.41 200 GLY A N 1
ATOM 1438 C CA . GLY A 1 200 ? -38.502 -4.328 -33.214 1.00 39.41 200 GLY A CA 1
ATOM 1439 C C . GLY A 1 200 ? -37.231 -3.487 -33.131 1.00 39.41 200 GLY A C 1
ATOM 1440 O O . GLY A 1 200 ? -36.239 -3.876 -32.517 1.00 39.41 200 GLY A O 1
ATOM 1441 N N . ARG A 1 201 ? -37.257 -2.327 -33.785 1.00 48.28 201 ARG A N 1
ATOM 1442 C CA . ARG A 1 201 ? -36.259 -1.274 -33.621 1.00 48.28 201 ARG A CA 1
ATOM 1443 C C . ARG A 1 201 ? -36.448 -0.699 -32.221 1.00 48.28 201 ARG A C 1
ATOM 1445 O O . ARG A 1 201 ? -37.424 0.001 -31.972 1.00 48.28 201 ARG A O 1
ATOM 1452 N N . HIS A 1 202 ? -35.539 -1.012 -31.306 1.00 48.09 202 HIS A N 1
ATOM 1453 C CA . HIS A 1 202 ? -35.416 -0.242 -30.077 1.00 48.09 202 HIS A CA 1
ATOM 1454 C C . HIS A 1 202 ? -34.838 1.124 -30.444 1.00 48.09 202 HIS A C 1
ATOM 1456 O O . HIS A 1 202 ? -33.668 1.238 -30.808 1.00 48.09 202 HIS A O 1
ATOM 1462 N N . ASP A 1 203 ? -35.698 2.136 -30.406 1.00 48.97 203 ASP A N 1
ATOM 1463 C CA . ASP A 1 203 ? -35.318 3.538 -30.500 1.00 48.97 203 ASP A CA 1
ATOM 1464 C C . ASP A 1 203 ? -34.496 3.878 -29.249 1.00 48.97 203 ASP A C 1
ATOM 1466 O O . ASP A 1 203 ? -35.016 3.957 -28.134 1.00 48.97 203 ASP A O 1
ATOM 1470 N N . VAL A 1 204 ? -33.175 3.954 -29.409 1.00 52.38 204 VAL A N 1
ATOM 1471 C CA . VAL A 1 204 ? -32.273 4.408 -28.353 1.00 52.38 204 VAL A CA 1
ATOM 1472 C C . VAL A 1 204 ? -32.256 5.927 -28.427 1.00 52.38 204 VAL A C 1
ATOM 1474 O O . VAL A 1 204 ? -31.522 6.511 -29.223 1.00 52.38 204 VAL A O 1
ATOM 1477 N N . THR A 1 205 ? -33.069 6.571 -27.592 1.00 55.28 205 THR A N 1
ATOM 1478 C CA . THR A 1 205 ? -32.974 8.013 -27.350 1.00 55.28 205 THR A CA 1
ATOM 1479 C C . THR A 1 205 ? -31.552 8.337 -26.871 1.00 55.28 205 THR A C 1
ATOM 1481 O O . THR A 1 205 ? -31.115 7.763 -25.867 1.00 55.28 205 THR A O 1
ATOM 1484 N N . PRO A 1 206 ? -30.800 9.229 -27.540 1.00 57.41 206 PRO A N 1
ATOM 1485 C CA . PRO A 1 206 ? -29.497 9.647 -27.041 1.00 57.41 206 PRO A CA 1
ATOM 1486 C C . PRO A 1 206 ? -29.666 10.389 -25.703 1.00 57.41 206 PRO A C 1
ATOM 1488 O O . PRO A 1 206 ? -30.661 11.097 -25.519 1.00 57.41 206 PRO A O 1
ATOM 1491 N N . PRO A 1 207 ? -28.729 10.247 -24.748 1.00 56.66 207 PRO A N 1
ATOM 1492 C CA . PRO A 1 207 ? -28.807 10.986 -23.496 1.00 56.66 207 PRO A CA 1
ATOM 1493 C C . PRO A 1 207 ? -28.730 12.492 -23.773 1.00 56.66 207 PRO A C 1
ATOM 1495 O O . PRO A 1 207 ? -27.948 12.942 -24.612 1.00 56.66 207 PRO A O 1
ATOM 1498 N N . ALA A 1 208 ? -29.556 13.261 -23.062 1.00 60.12 208 ALA A N 1
ATOM 1499 C CA . ALA A 1 208 ? -29.561 14.716 -23.125 1.00 60.12 208 ALA A CA 1
ATOM 1500 C C . ALA A 1 208 ? -28.167 15.278 -22.794 1.00 60.12 208 ALA A C 1
ATOM 1502 O O . ALA A 1 208 ? -27.527 14.836 -21.836 1.00 60.12 208 ALA A O 1
ATOM 1503 N N . GLU A 1 209 ? -27.709 16.253 -23.583 1.00 57.94 209 GLU A N 1
ATOM 1504 C CA . GLU A 1 209 ? -26.467 16.979 -23.317 1.00 57.94 209 GLU A CA 1
ATOM 1505 C C . GLU A 1 209 ? -26.497 17.582 -21.900 1.00 57.94 209 GLU A C 1
ATOM 1507 O O . GLU A 1 209 ? -27.513 18.167 -21.506 1.00 57.94 209 GLU A O 1
ATOM 1512 N N . PRO A 1 210 ? -25.410 17.483 -21.113 1.00 52.91 210 PRO A N 1
ATOM 1513 C CA . PRO A 1 210 ? -25.351 18.164 -19.832 1.00 52.91 210 PRO A CA 1
ATOM 1514 C C . PRO A 1 210 ? -25.404 19.677 -20.068 1.00 52.91 210 PRO A C 1
ATOM 1516 O O . PRO A 1 210 ? -24.578 20.248 -20.784 1.00 52.91 210 PRO A O 1
ATOM 1519 N N . GLY A 1 211 ? -26.409 20.315 -19.464 1.00 47.78 211 GLY A N 1
ATOM 1520 C CA . GLY A 1 211 ? -26.619 21.754 -19.529 1.00 47.78 211 GLY A CA 1
ATOM 1521 C C . GLY A 1 211 ? -25.357 22.516 -19.136 1.00 47.78 211 GLY A C 1
ATOM 1522 O O . GLY A 1 211 ? -24.723 22.235 -18.118 1.00 47.78 211 GLY A O 1
ATOM 1523 N N . ARG A 1 212 ? -24.991 23.495 -19.963 1.00 52.12 212 ARG A N 1
ATOM 1524 C CA . ARG A 1 212 ? -23.927 24.450 -19.662 1.00 52.12 212 ARG A CA 1
ATOM 1525 C C . ARG A 1 212 ? -24.337 25.231 -18.416 1.00 52.12 212 ARG A C 1
ATOM 1527 O O . ARG A 1 212 ? -25.251 26.048 -18.473 1.00 52.12 212 ARG A O 1
ATOM 1534 N N . HIS A 1 213 ? -23.679 24.966 -17.294 1.00 50.53 213 HIS A N 1
ATOM 1535 C CA . HIS A 1 213 ? -23.736 25.867 -16.154 1.00 50.53 213 HIS A CA 1
ATOM 1536 C C . HIS A 1 213 ? -22.964 27.130 -16.525 1.00 50.53 213 HIS A C 1
ATOM 1538 O O . HIS A 1 213 ? -21.746 27.096 -16.700 1.00 50.53 213 HIS A O 1
ATOM 1544 N N . ASP A 1 214 ? -23.701 28.224 -16.687 1.00 50.97 214 ASP A N 1
ATOM 1545 C CA . ASP A 1 214 ? -23.144 29.560 -16.832 1.00 50.97 214 ASP A CA 1
ATOM 1546 C C . ASP A 1 214 ? -22.429 29.909 -15.519 1.00 50.97 214 ASP A C 1
ATOM 1548 O O . ASP A 1 214 ? -23.055 30.141 -14.482 1.00 50.97 214 ASP A O 1
ATOM 1552 N N . VAL A 1 215 ? -21.098 29.854 -15.534 1.00 50.84 215 VAL A N 1
ATOM 1553 C CA . VAL A 1 215 ? -20.271 30.296 -14.413 1.00 50.84 215 VAL A CA 1
ATOM 1554 C C . VAL A 1 215 ? -20.143 31.808 -14.535 1.00 50.84 215 VAL A C 1
ATOM 1556 O O . VAL A 1 215 ? -19.316 32.319 -15.287 1.00 50.84 215 VAL A O 1
ATOM 1559 N N . THR A 1 216 ? -20.965 32.542 -13.789 1.00 55.69 216 THR A N 1
ATOM 1560 C CA . THR A 1 216 ? -20.715 33.962 -13.530 1.00 55.69 216 THR A CA 1
ATOM 1561 C C . THR A 1 216 ? -19.368 34.104 -12.810 1.00 55.69 216 THR A C 1
ATOM 1563 O O . THR A 1 216 ? -19.169 33.427 -11.796 1.00 55.69 216 THR A O 1
ATOM 1566 N N . PRO A 1 217 ? -18.436 34.954 -13.274 1.00 48.59 217 PRO A N 1
ATOM 1567 C CA . PRO A 1 217 ? -17.170 35.148 -12.583 1.00 48.59 217 PRO A CA 1
ATOM 1568 C C . PRO A 1 217 ? -17.413 35.824 -11.227 1.00 48.59 217 PRO A C 1
ATOM 1570 O O . PRO A 1 217 ? -17.942 36.933 -11.156 1.00 48.59 217 PRO A O 1
ATOM 1573 N N . SER A 1 218 ? -17.033 35.138 -10.147 1.00 51.91 218 SER A N 1
ATOM 1574 C CA . SER A 1 218 ? -16.973 35.714 -8.803 1.00 51.91 218 SER A CA 1
ATOM 1575 C C . SER A 1 218 ? -15.961 36.860 -8.760 1.00 51.91 218 SER A C 1
ATOM 1577 O O . SER A 1 218 ? -14.871 36.761 -9.322 1.00 51.91 218 SER A O 1
ATOM 1579 N N . ALA A 1 219 ? -16.346 37.939 -8.081 1.00 56.44 219 ALA A N 1
ATOM 1580 C CA . ALA A 1 219 ? -15.566 39.156 -7.909 1.00 56.44 219 ALA A CA 1
ATOM 1581 C C . ALA A 1 219 ? -14.162 38.904 -7.317 1.00 56.44 219 ALA A C 1
ATOM 1583 O O . ALA A 1 219 ? -13.987 38.098 -6.402 1.00 56.44 219 ALA A O 1
ATOM 1584 N N . GLU A 1 220 ? -13.182 39.637 -7.850 1.00 58.00 220 GLU A N 1
ATOM 1585 C CA . GLU A 1 220 ? -11.788 39.719 -7.397 1.00 58.00 220 GLU A CA 1
ATOM 1586 C C . GLU A 1 220 ? -11.732 40.177 -5.919 1.00 58.00 220 GLU A C 1
ATOM 1588 O O . GLU A 1 220 ? -12.422 41.137 -5.559 1.00 58.00 220 GLU A O 1
ATOM 1593 N N . PRO A 1 221 ? -10.954 39.526 -5.031 1.00 57.50 221 PRO A N 1
ATOM 1594 C CA . PRO A 1 221 ? -10.763 40.027 -3.673 1.00 57.50 221 PRO A CA 1
ATOM 1595 C C . PRO A 1 221 ? -9.938 41.330 -3.693 1.00 57.50 221 PRO A C 1
ATOM 1597 O O . PRO A 1 221 ? -9.068 41.490 -4.553 1.00 57.50 221 PRO A O 1
ATOM 1600 N N . PRO A 1 222 ? -10.174 42.273 -2.760 1.00 58.53 222 PRO A N 1
ATOM 1601 C CA . PRO A 1 222 ? -9.459 43.543 -2.745 1.00 58.53 222 PRO A CA 1
ATOM 1602 C C . PRO A 1 222 ? -7.959 43.330 -2.518 1.00 58.53 222 PRO A C 1
ATOM 1604 O O . PRO A 1 222 ? -7.542 42.564 -1.648 1.00 58.53 222 PRO A O 1
ATOM 1607 N N . ARG A 1 223 ? -7.152 44.040 -3.312 1.00 57.75 223 ARG A N 1
ATOM 1608 C CA . ARG A 1 223 ? -5.694 44.109 -3.174 1.00 57.75 223 ARG A CA 1
ATOM 1609 C C . ARG A 1 223 ? -5.363 44.743 -1.824 1.00 57.75 223 ARG A C 1
ATOM 1611 O O . ARG A 1 223 ? -5.813 45.850 -1.546 1.00 57.75 223 ARG A O 1
ATOM 1618 N N . GLY A 1 224 ? -4.621 44.021 -0.988 1.00 48.56 224 GLY A N 1
ATOM 1619 C CA . GLY A 1 224 ? -4.072 44.563 0.250 1.00 48.56 224 GLY A CA 1
ATOM 1620 C C . GLY A 1 224 ? -3.008 45.614 -0.061 1.00 48.56 224 GLY A C 1
ATOM 1621 O O . GLY A 1 224 ? -2.193 45.417 -0.960 1.00 48.56 224 GLY A O 1
ATOM 1622 N N . ASP A 1 225 ? -3.045 46.726 0.668 1.00 55.97 225 ASP A N 1
ATOM 1623 C CA . ASP A 1 225 ? -2.025 47.770 0.617 1.00 55.97 225 ASP A CA 1
ATOM 1624 C C . ASP A 1 225 ? -0.678 47.222 1.114 1.00 55.97 225 ASP A C 1
ATOM 1626 O O . ASP A 1 225 ? -0.480 46.996 2.310 1.00 55.97 225 ASP A O 1
ATOM 1630 N N . ASP A 1 226 ? 0.273 47.062 0.194 1.00 56.38 226 ASP A N 1
ATOM 1631 C CA . ASP A 1 226 ? 1.694 46.900 0.499 1.00 56.38 226 ASP A CA 1
ATOM 1632 C C . ASP A 1 226 ? 2.260 48.245 0.979 1.00 56.38 226 ASP A C 1
ATOM 1634 O O . ASP A 1 226 ? 2.850 49.016 0.221 1.00 56.38 226 ASP A O 1
ATOM 1638 N N . THR A 1 227 ? 2.079 48.542 2.267 1.00 54.09 227 THR A N 1
ATOM 1639 C CA . THR A 1 227 ? 2.837 49.603 2.943 1.00 54.09 227 THR A CA 1
ATOM 1640 C C . THR A 1 227 ? 3.944 48.963 3.788 1.00 54.09 227 THR A C 1
ATOM 1642 O O . THR A 1 227 ? 3.637 48.270 4.760 1.00 54.09 227 THR A O 1
ATOM 1645 N N . PRO A 1 228 ? 5.236 49.169 3.470 1.00 55.41 228 PRO A N 1
ATOM 1646 C CA . PRO A 1 228 ? 6.324 48.668 4.303 1.00 55.41 228 PRO A CA 1
ATOM 1647 C C . PRO A 1 228 ? 6.377 49.436 5.638 1.00 55.41 228 PRO A C 1
ATOM 1649 O O . PRO A 1 228 ? 6.198 50.658 5.643 1.00 55.41 228 PRO A O 1
ATOM 1652 N N . PRO A 1 229 ? 6.644 48.778 6.783 1.00 57.56 229 PRO A N 1
ATOM 1653 C CA . PRO A 1 229 ? 6.750 49.482 8.052 1.00 57.56 229 PRO A CA 1
ATOM 1654 C C . PRO A 1 229 ? 8.004 50.367 8.095 1.00 57.56 229 PRO A C 1
ATOM 1656 O O . PRO A 1 229 ? 9.114 49.942 7.769 1.00 57.56 229 PRO A O 1
ATOM 1659 N N . ALA A 1 230 ? 7.800 51.613 8.523 1.00 48.44 230 ALA A N 1
ATOM 1660 C CA . ALA A 1 230 ? 8.834 52.615 8.721 1.00 48.44 230 ALA A CA 1
ATOM 1661 C C . ALA A 1 230 ? 9.817 52.203 9.829 1.00 48.44 230 ALA A C 1
ATOM 1663 O O . ALA A 1 230 ? 9.425 51.813 10.929 1.00 48.44 230 ALA A O 1
ATOM 1664 N N . ALA A 1 231 ? 11.109 52.350 9.541 1.00 48.94 231 ALA A N 1
ATOM 1665 C CA . ALA A 1 231 ? 12.176 52.234 10.519 1.00 48.94 231 ALA A CA 1
ATOM 1666 C C . ALA A 1 231 ? 12.146 53.435 11.477 1.00 48.94 231 ALA A C 1
ATOM 1668 O O . ALA A 1 231 ? 12.427 54.565 11.078 1.00 48.94 231 ALA A O 1
ATOM 1669 N N . SER A 1 232 ? 11.860 53.188 12.754 1.00 50.97 232 SER A N 1
ATOM 1670 C CA . SER A 1 232 ? 12.126 54.133 13.839 1.00 50.97 232 SER A CA 1
ATOM 1671 C C . SER A 1 232 ? 13.255 53.589 14.711 1.00 50.97 232 SER A C 1
ATOM 1673 O O . SER A 1 232 ? 13.049 52.697 15.533 1.00 50.97 232 SER A O 1
ATOM 1675 N N . GLY A 1 233 ? 14.459 54.128 14.531 1.00 40.97 233 GLY A N 1
ATOM 1676 C CA . GLY A 1 233 ? 15.480 54.094 15.575 1.00 40.97 233 GLY A CA 1
ATOM 1677 C C . GLY A 1 233 ? 15.198 55.173 16.621 1.00 40.97 233 GLY A C 1
ATOM 1678 O O . GLY A 1 233 ? 14.624 56.202 16.270 1.00 40.97 233 GLY A O 1
ATOM 1679 N N . HIS A 1 234 ? 15.615 54.950 17.872 1.00 40.53 234 HIS A N 1
ATOM 1680 C CA . HIS A 1 234 ? 16.487 55.845 18.659 1.00 40.53 234 HIS A CA 1
ATOM 1681 C C . HIS A 1 234 ? 16.694 55.325 20.097 1.00 40.53 234 HIS A C 1
ATOM 1683 O O . HIS A 1 234 ? 15.739 54.954 20.769 1.00 40.53 234 HIS A O 1
ATOM 1689 N N . GLY A 1 235 ? 17.952 55.415 20.560 1.00 36.41 235 GLY A N 1
ATOM 1690 C CA . GLY A 1 235 ? 18.390 55.406 21.969 1.00 36.41 235 GLY A CA 1
ATOM 1691 C C . GLY A 1 235 ? 18.694 54.012 22.535 1.00 36.41 235 GLY A C 1
ATOM 1692 O O . GLY A 1 235 ? 17.794 53.204 22.668 1.00 36.41 235 GLY A O 1
ATOM 1693 N N . GLY A 1 236 ? 19.915 53.603 22.888 1.00 38.84 236 GLY A N 1
ATOM 1694 C CA . GLY A 1 236 ? 21.091 54.347 23.336 1.00 38.84 236 GLY A CA 1
ATOM 1695 C C . GLY A 1 236 ? 21.256 54.195 24.853 1.00 38.84 236 GLY A C 1
ATOM 1696 O O . GLY A 1 236 ? 20.663 54.971 25.592 1.00 38.84 236 GLY A O 1
ATOM 1697 N N . SER A 1 237 ? 22.057 53.225 25.317 1.00 46.69 237 SER A N 1
ATOM 1698 C CA . SER A 1 237 ? 22.748 53.319 26.616 1.00 46.69 237 SER A CA 1
ATOM 1699 C C . SER A 1 237 ? 23.932 52.343 26.728 1.00 46.69 237 SER A C 1
ATOM 1701 O O . SER A 1 237 ? 23.780 51.129 26.800 1.00 46.69 237 SER A O 1
ATOM 1703 N N . THR A 1 238 ? 25.106 52.959 26.638 1.00 44.56 238 THR A N 1
ATOM 1704 C CA . THR A 1 238 ? 26.445 52.729 27.205 1.00 44.56 238 THR A CA 1
ATOM 1705 C C . THR A 1 238 ? 26.661 51.589 28.224 1.00 44.56 238 THR A C 1
ATOM 1707 O O . THR A 1 238 ? 25.940 51.504 29.210 1.00 44.56 238 THR A O 1
ATOM 1710 N N . LEU A 1 239 ? 27.765 50.833 28.074 1.00 41.22 239 LEU A N 1
ATOM 1711 C CA . LEU A 1 239 ? 28.954 50.787 28.972 1.00 41.22 239 LEU A CA 1
ATOM 1712 C C . LEU A 1 239 ? 29.751 49.480 28.739 1.00 41.22 239 LEU A C 1
ATOM 1714 O O . LEU A 1 239 ? 29.235 48.389 28.930 1.00 41.22 239 LEU A O 1
ATOM 1718 N N . VAL A 1 240 ? 30.923 49.590 28.106 1.00 42.84 240 VAL A N 1
ATOM 1719 C CA . VAL A 1 240 ? 32.284 49.480 28.691 1.00 42.84 240 VAL A CA 1
ATOM 1720 C C . VAL A 1 240 ? 32.836 48.056 28.653 1.00 42.84 240 VAL A C 1
ATOM 1722 O O . VAL A 1 240 ? 32.338 47.142 29.299 1.00 42.84 240 VAL A O 1
ATOM 1725 N N . ALA A 1 241 ? 33.902 47.928 27.868 1.00 47.34 241 ALA A N 1
ATOM 1726 C CA . ALA A 1 241 ? 34.812 46.802 27.844 1.00 47.34 241 ALA A CA 1
ATOM 1727 C C . ALA A 1 241 ? 35.989 47.037 28.808 1.00 47.34 241 ALA A C 1
ATOM 1729 O O . ALA A 1 241 ? 36.349 48.186 29.070 1.00 47.34 241 ALA A O 1
ATOM 1730 N N . GLU A 1 242 ? 36.600 45.909 29.182 1.00 41.72 242 GLU A N 1
ATOM 1731 C CA . GLU A 1 242 ? 37.977 45.699 29.665 1.00 41.72 242 GLU A CA 1
ATOM 1732 C C . GLU A 1 242 ? 38.229 45.676 31.181 1.00 41.72 242 GLU A C 1
ATOM 1734 O O . GLU A 1 242 ? 37.501 46.317 31.946 1.00 41.72 242 GLU A O 1
ATOM 1739 N N . PRO A 1 243 ? 39.288 44.963 31.627 1.00 64.19 243 PRO A N 1
ATOM 1740 C CA . PRO A 1 243 ? 40.315 44.229 30.856 1.00 64.19 243 PRO A CA 1
ATOM 1741 C C . PRO A 1 243 ? 40.289 42.697 30.982 1.00 64.19 243 PRO A C 1
ATOM 1743 O O . PRO A 1 243 ? 39.713 42.168 31.959 1.00 64.19 243 PRO A O 1
#

Foldseek 3Di:
DDDQQQDPVGDGDAHDLPPFAWAKKKWKKKKWKFDDPVLLVCQVVQVQPLGNLFVQLFVQLVVQLQCLCVVPVRDDNFDFPDKGWGWDRDVRGIMIMMMTIGGGRDYSHSSNLRSNVRSNVSSCVRCCVPPVPIDMDDIGIAWMADDPVGIDGDPPDDDDDPRSPPPPPDPPPDPDPDPDDDPDDDDDDDDDDDDDDDDPPPPDDDDDDPDDDDDDDDDDDDDDDPDDDDDDDDDDDDDDDDD

Sequence (243 aa):
MSFPHLDDSGRARMVDVTAKPPTVRAATARGFVRCSPDVVAALRDGTIPKGDVLAVARIAGIQAAKRTPDLLPLAHVIGVHGAVVDLVVVDGGVEIEATVRTADRTGVEMEALTAVSVTALAVVDMVKGLDKATSIESVRITAKEGGRSGSWRRPDEPEPWPSASLAAPHGDRGPAAEPSGGDDTPSAEPGHRDGPAEAGRHDVTPPAEPGRHDVTPSAEPPRGDDTPPAASGHGGSTLVAEP

pLDDT: mean 78.73, std 22.81, range [35.28, 98.94]

Secondary structure (DSSP, 8-state):
---TTB-TTS-B-PPP-TTSPPEEEEEEEEEEEE--HHHHHHHHHT--TT--HHHHHHHHHHHHHHHHHHHSTTPPP----EEEEEEEEETTEEEEEEEEEEEESS--HHHHHHHHHHHHHHHHHHHTTT-TT-EEEEEEEEEEE-STT--EE-TTPPPPPGGG----SS----PPPPP-----PPPP-------PPP------PPPPPPP----PPPPPPPPP---PPP-------------

Radius of gyration: 31.52 Å; chains: 1; bounding box: 84×92×77 Å